Protein AF-A0AAN6S7N8-F1 (afdb_monomer_lite)

Radius of gyration: 35.71 Å; chains: 1; bounding box: 97×75×92 Å

Foldseek 3Di:
DDDDDDDDDDDDDDDDDDDDDDDDDDDDDDDDDDDDDDDDDDDDDDDDDDDDDDDDDDDDDDDDDDDDDDDDDDDDDDDDDDDDDDPPPPPPPPPPPPDDLDPDDPVVLVVVLPPPPDDQLVNLLVQPQSGDFGADPVRFTFHNVLSVCVVVDDPPPDVVVVVVVVVVVVVQVQLLCVLQVHNPPPPDPVLVSLVVLCVVVVHQSLQDGSVSSVVCSVVVDYDDVPNPDDDDDPVVVVVSVVSPVCSSGGDND

Organism: NCBI:txid303347

Secondary structure (DSSP, 8-state):
--------------------------------------------------------------PPP----PPP--------------------TTS--S--TT----HHHHHHHT-TTS-HHHHHHHH-TTSPPPB-TTSPBBPHHHHHHHHH-PPPS-HHHHHHHHHHHHHHHHHHHHHTT-SS--SS-HHHHHHHHHHHHT--GGG--HHHHHHHHHTT----TTTT-S---HHHHHHHHHHHTTGGGBPP-

Structure (mmCIF, N/CA/C/O backbone):
data_AF-A0AAN6S7N8-F1
#
_entry.id   AF-A0AAN6S7N8-F1
#
loop_
_atom_site.group_PDB
_atom_site.id
_atom_site.type_symbol
_atom_site.label_atom_id
_atom_site.label_alt_id
_atom_site.label_comp_id
_atom_site.label_asym_id
_atom_site.label_entity_id
_atom_site.label_seq_id
_atom_site.pdbx_PDB_ins_code
_atom_site.Cartn_x
_atom_site.Cartn_y
_atom_site.Cartn_z
_atom_site.occupancy
_atom_site.B_iso_or_equiv
_atom_site.auth_seq_id
_atom_site.auth_comp_id
_atom_site.auth_asym_id
_atom_site.auth_atom_id
_atom_site.pdbx_PDB_model_num
ATOM 1 N N . MET A 1 1 ? -30.226 -41.213 -29.215 1.00 44.53 1 MET A N 1
ATOM 2 C CA . MET A 1 1 ? -31.230 -41.616 -28.207 1.00 44.53 1 MET A CA 1
ATOM 3 C C . MET A 1 1 ? -30.884 -40.946 -26.878 1.00 44.53 1 MET A C 1
ATOM 5 O O . MET A 1 1 ? -29.897 -41.340 -26.270 1.00 44.53 1 MET A O 1
ATOM 9 N N . PRO A 1 2 ? -31.593 -39.871 -26.489 1.00 51.69 2 PRO A N 1
ATOM 10 C CA . PRO A 1 2 ? -31.281 -39.064 -25.310 1.00 51.69 2 PRO A CA 1
ATOM 11 C C . PRO A 1 2 ? -31.941 -39.635 -24.046 1.00 51.69 2 PRO A C 1
ATOM 13 O O . PRO A 1 2 ? -33.142 -39.894 -24.031 1.00 51.69 2 PRO A O 1
ATOM 16 N N . ALA A 1 3 ? -31.175 -39.792 -22.964 1.00 53.47 3 ALA A N 1
ATOM 17 C CA . ALA A 1 3 ? -31.715 -40.132 -21.649 1.00 53.47 3 ALA A CA 1
ATOM 18 C C . ALA A 1 3 ? -31.965 -38.848 -20.848 1.00 53.47 3 ALA A C 1
ATOM 20 O O . ALA A 1 3 ? -31.080 -38.308 -20.184 1.00 53.47 3 ALA A O 1
ATOM 21 N N . ALA A 1 4 ? -33.199 -38.356 -20.940 1.00 54.56 4 ALA A N 1
ATOM 22 C CA . ALA A 1 4 ? -33.726 -37.273 -20.129 1.00 54.56 4 ALA A CA 1
ATOM 23 C C . ALA A 1 4 ? -33.790 -37.687 -18.649 1.00 54.56 4 ALA A C 1
ATOM 25 O O . ALA A 1 4 ? -34.530 -38.600 -18.281 1.00 54.56 4 ALA A O 1
ATOM 26 N N . ARG A 1 5 ? -33.063 -36.983 -17.777 1.00 61.34 5 ARG A N 1
ATOM 27 C CA . ARG A 1 5 ? -33.282 -37.046 -16.326 1.00 61.34 5 ARG A CA 1
ATOM 28 C C . ARG A 1 5 ? -34.063 -35.816 -15.875 1.00 61.34 5 ARG A C 1
ATOM 30 O O . ARG A 1 5 ? -33.505 -34.757 -15.626 1.00 61.34 5 ARG A O 1
ATOM 37 N N . LYS A 1 6 ? -35.381 -36.007 -15.773 1.00 66.75 6 LYS A N 1
ATOM 38 C CA . LYS A 1 6 ? -36.301 -35.217 -14.943 1.00 66.75 6 LYS A CA 1
ATOM 39 C C . LYS A 1 6 ? -35.942 -35.408 -13.471 1.00 66.75 6 LYS A C 1
ATOM 41 O O . LYS A 1 6 ? -35.813 -36.563 -13.063 1.00 66.75 6 LYS A O 1
ATOM 46 N N . ARG A 1 7 ? -35.897 -34.324 -12.683 1.00 55.88 7 ARG A N 1
ATOM 47 C CA . ARG A 1 7 ? -36.265 -34.269 -11.247 1.00 55.88 7 ARG A CA 1
ATOM 48 C C . ARG A 1 7 ? -36.128 -32.834 -10.690 1.00 55.88 7 ARG A C 1
ATOM 50 O O . ARG A 1 7 ? -35.484 -32.022 -11.341 1.00 55.88 7 ARG A O 1
ATOM 57 N N . PRO A 1 8 ? -36.826 -32.481 -9.596 1.00 61.59 8 PRO A N 1
ATOM 58 C CA . PRO A 1 8 ? -38.142 -31.852 -9.676 1.00 61.59 8 PRO A CA 1
ATOM 59 C C . PRO A 1 8 ? -38.197 -30.450 -9.048 1.00 61.59 8 PRO A C 1
ATOM 61 O O . PRO A 1 8 ? -37.380 -30.082 -8.210 1.00 61.59 8 PRO A O 1
ATOM 64 N N . ALA A 1 9 ? -39.237 -29.711 -9.433 1.00 55.12 9 ALA A N 1
ATOM 65 C CA . ALA A 1 9 ? -39.767 -28.582 -8.683 1.00 55.12 9 ALA A CA 1
ATOM 66 C C . ALA A 1 9 ? -40.412 -29.068 -7.376 1.00 55.12 9 ALA A C 1
ATOM 68 O O . ALA A 1 9 ? -41.171 -30.035 -7.419 1.00 55.12 9 ALA A O 1
ATOM 69 N N . ALA A 1 10 ? -40.133 -28.388 -6.262 1.00 49.78 10 ALA A N 1
ATOM 70 C CA . ALA A 1 10 ? -41.083 -28.073 -5.188 1.00 49.78 10 ALA A CA 1
ATOM 71 C C . ALA A 1 10 ? -40.324 -27.352 -4.051 1.00 49.78 10 ALA A C 1
ATOM 73 O O . ALA A 1 10 ? -39.322 -27.863 -3.570 1.00 49.78 10 ALA A O 1
ATOM 74 N N . VAL A 1 11 ? -40.657 -26.087 -3.775 1.00 50.91 11 VAL A N 1
ATOM 75 C CA . VAL A 1 11 ? -41.495 -25.670 -2.627 1.00 50.91 11 VAL A CA 1
ATOM 76 C C . VAL A 1 11 ? -40.679 -25.646 -1.330 1.00 50.91 11 VAL A C 1
ATOM 78 O O . VAL A 1 11 ? -40.270 -26.685 -0.832 1.00 50.91 11 VAL A O 1
ATOM 81 N N . LEU A 1 12 ? -40.442 -24.453 -0.782 1.00 53.47 12 LEU A N 1
ATOM 82 C CA . LEU A 1 12 ? -41.069 -24.026 0.472 1.00 53.47 12 LEU A CA 1
ATOM 83 C C . LEU A 1 12 ? -40.686 -22.576 0.779 1.00 53.47 12 LEU A C 1
ATOM 85 O O . LEU A 1 12 ? -39.544 -22.234 1.077 1.00 53.47 12 LEU A O 1
ATOM 89 N N . ASP A 1 13 ? -41.720 -21.760 0.663 1.00 54.69 13 ASP A N 1
ATOM 90 C CA . ASP A 1 13 ? -41.914 -20.453 1.259 1.00 54.69 13 ASP A CA 1
ATOM 91 C C . ASP A 1 13 ? -41.727 -20.551 2.786 1.00 54.69 13 ASP A C 1
ATOM 93 O O . ASP A 1 13 ? -42.268 -21.465 3.416 1.00 54.69 13 ASP A O 1
ATOM 97 N N . ALA A 1 14 ? -40.959 -19.642 3.389 1.00 56.66 14 ALA A N 1
ATOM 98 C CA . ALA A 1 14 ? -40.900 -19.504 4.842 1.00 56.66 14 ALA A CA 1
ATOM 99 C C . ALA A 1 14 ? -40.756 -18.020 5.240 1.00 56.66 14 ALA A C 1
ATOM 101 O O . ALA A 1 14 ? -39.865 -17.331 4.735 1.00 56.66 14 ALA A O 1
ATOM 102 N N . PRO A 1 15 ? -41.634 -17.523 6.131 1.00 64.12 15 PRO A N 1
ATOM 103 C CA . PRO A 1 15 ? -41.901 -16.102 6.321 1.00 64.12 15 PRO A CA 1
ATOM 104 C C . PRO A 1 15 ? -40.917 -15.385 7.251 1.00 64.12 15 PRO A C 1
ATOM 106 O O . PRO A 1 15 ? -40.346 -15.949 8.185 1.00 64.12 15 PRO A O 1
ATOM 109 N N . ALA A 1 16 ? -40.811 -14.078 7.017 1.00 54.88 16 ALA A N 1
ATOM 110 C CA . ALA A 1 16 ? -40.112 -13.110 7.847 1.00 54.88 16 ALA A CA 1
ATOM 111 C C . ALA A 1 16 ? -40.640 -13.077 9.298 1.00 54.88 16 ALA A C 1
ATOM 113 O O . ALA A 1 16 ? -41.852 -12.954 9.505 1.00 54.88 16 ALA A O 1
ATOM 114 N N . PRO A 1 17 ? -39.765 -13.067 10.320 1.00 67.94 17 PRO A N 1
ATOM 115 C CA . PRO A 1 17 ? -40.185 -12.730 11.669 1.00 67.94 17 PRO A CA 1
ATOM 116 C C . PRO A 1 17 ? -40.305 -11.209 11.824 1.00 67.94 17 PRO A C 1
ATOM 118 O O . PRO A 1 17 ? -39.327 -10.479 11.983 1.00 67.94 17 PRO A O 1
ATOM 121 N N . ALA A 1 18 ? -41.551 -10.738 11.828 1.00 55.53 18 ALA A N 1
ATOM 122 C CA . ALA A 1 18 ? -41.931 -9.467 12.418 1.00 55.53 18 ALA A CA 1
ATOM 123 C C . ALA A 1 18 ? -41.628 -9.491 13.925 1.00 55.53 18 ALA A C 1
ATOM 125 O O . ALA A 1 18 ? -42.203 -10.289 14.665 1.00 55.53 18 ALA A O 1
ATOM 126 N N . ALA A 1 19 ? -40.766 -8.595 14.411 1.00 51.34 19 ALA A N 1
ATOM 127 C CA . ALA A 1 19 ? -40.606 -8.399 15.846 1.00 51.34 19 ALA A CA 1
ATOM 128 C C . ALA A 1 19 ? -40.298 -6.942 16.220 1.00 51.34 19 ALA A C 1
ATOM 130 O O . ALA A 1 19 ? -39.186 -6.447 16.084 1.00 51.34 19 ALA A O 1
ATOM 131 N N . LYS A 1 20 ? -41.327 -6.339 16.827 1.00 58.53 20 LYS A N 1
ATOM 132 C CA . LYS A 1 20 ? -41.268 -5.402 17.958 1.00 58.53 20 LYS A CA 1
ATOM 133 C C . LYS A 1 20 ? -40.804 -3.973 17.669 1.00 58.53 20 LYS A C 1
ATOM 135 O O . LYS A 1 20 ? -39.720 -3.532 18.031 1.00 58.53 20 LYS A O 1
ATOM 140 N N . ARG A 1 21 ? -41.798 -3.195 17.230 1.00 53.91 21 ARG A N 1
ATOM 141 C CA . ARG A 1 21 ? -42.037 -1.827 17.706 1.00 53.91 21 ARG A CA 1
ATOM 142 C C . ARG A 1 21 ? -41.813 -1.745 19.227 1.00 53.91 21 ARG A C 1
ATOM 144 O O . ARG A 1 21 ? -42.560 -2.355 19.991 1.00 53.91 21 ARG A O 1
ATOM 151 N N . ARG A 1 22 ? -40.825 -0.962 19.662 1.00 53.88 22 ARG A N 1
ATOM 152 C CA . ARG A 1 22 ? -40.759 -0.390 21.014 1.00 53.88 22 ARG A CA 1
ATOM 153 C C . ARG A 1 22 ? -40.921 1.124 20.893 1.00 53.88 22 ARG A C 1
ATOM 155 O O . ARG A 1 22 ? -40.275 1.763 20.072 1.00 53.88 22 ARG A O 1
ATOM 162 N N . ALA A 1 23 ? -41.862 1.635 21.676 1.00 60.19 23 ALA A N 1
ATOM 163 C CA . ALA A 1 23 ? -42.278 3.027 21.773 1.00 60.19 23 ALA A CA 1
ATOM 164 C C . ALA A 1 23 ? -41.157 3.952 22.313 1.00 60.19 23 ALA A C 1
ATOM 166 O O . ALA A 1 23 ? -40.193 3.458 22.905 1.00 60.19 23 ALA A O 1
ATOM 167 N N . PRO A 1 24 ? -41.281 5.284 22.136 1.00 59.56 24 PRO A N 1
ATOM 168 C CA . PRO A 1 24 ? -40.247 6.252 22.488 1.00 59.56 24 PRO A CA 1
ATOM 169 C C . PRO A 1 24 ? -40.226 6.531 23.997 1.00 59.56 24 PRO A C 1
ATOM 171 O O . PRO A 1 24 ? -41.185 7.051 24.563 1.00 59.56 24 PRO A O 1
ATOM 174 N N . GLY A 1 25 ? -39.107 6.210 24.646 1.00 53.50 25 GLY A N 1
ATOM 175 C CA . GLY A 1 25 ? -38.820 6.575 26.032 1.00 53.50 25 GLY A CA 1
ATOM 176 C C . GLY A 1 25 ? -37.803 7.708 26.082 1.00 53.50 25 GLY A C 1
ATOM 177 O O . GLY A 1 25 ? -36.609 7.483 25.915 1.00 53.50 25 GLY A O 1
ATOM 178 N N . ARG A 1 26 ? -38.288 8.927 26.305 1.00 52.81 26 ARG A N 1
ATOM 179 C CA . ARG A 1 26 ? -37.499 10.132 26.572 1.00 52.81 26 ARG A CA 1
ATOM 180 C C . ARG A 1 26 ? -37.217 10.212 28.078 1.00 52.81 26 ARG A C 1
ATOM 182 O O . ARG A 1 26 ? -38.180 10.333 28.832 1.00 52.81 26 ARG A O 1
ATOM 189 N N . PRO A 1 27 ? -35.954 10.241 28.529 1.00 61.66 27 PRO A N 1
ATOM 190 C CA . PRO A 1 27 ? -35.615 10.936 29.761 1.00 61.66 27 PRO A CA 1
ATOM 191 C C . PRO A 1 27 ? -34.935 12.270 29.447 1.00 61.66 27 PRO A C 1
ATOM 193 O O . PRO A 1 27 ? -33.945 12.380 28.729 1.00 61.66 27 PRO A O 1
ATOM 196 N N . ARG A 1 28 ? -35.574 13.297 29.992 1.00 54.97 28 ARG A N 1
ATOM 197 C CA . ARG A 1 28 ? -35.171 14.692 30.104 1.00 54.97 28 ARG A CA 1
ATOM 198 C C . ARG A 1 28 ? -33.913 14.733 30.984 1.00 54.97 28 ARG A C 1
ATOM 200 O O . ARG A 1 28 ? -34.016 14.385 32.152 1.00 54.97 28 ARG A O 1
ATOM 207 N N . ASN A 1 29 ? -32.761 15.120 30.440 1.00 57.62 29 ASN A N 1
ATOM 208 C CA . ASN A 1 29 ? -31.599 15.476 31.255 1.00 57.62 29 ASN A CA 1
ATOM 209 C C . ASN A 1 29 ? -31.378 16.983 31.158 1.00 57.62 29 ASN A C 1
ATOM 211 O O . ASN A 1 29 ? -31.191 17.542 30.078 1.00 57.62 29 ASN A O 1
ATOM 215 N N . GLU A 1 30 ? -31.515 17.612 32.316 1.00 63.47 30 GLU A N 1
ATOM 216 C CA . GLU A 1 30 ? -31.394 19.038 32.576 1.00 63.47 30 GLU A CA 1
ATOM 217 C C . GLU A 1 30 ? -29.938 19.520 32.439 1.00 63.47 30 GLU A C 1
ATOM 219 O O . GLU A 1 30 ? -29.001 18.731 32.597 1.00 63.47 30 GLU A O 1
ATOM 224 N N . PRO A 1 31 ? -29.717 20.816 32.155 1.00 62.53 31 PRO A N 1
ATOM 225 C CA . PRO A 1 31 ? -28.382 21.396 32.103 1.00 62.53 31 PRO A CA 1
ATOM 226 C C . PRO A 1 31 ? -27.784 21.522 33.511 1.00 62.53 31 PRO A C 1
ATOM 228 O O . PRO A 1 31 ? -28.212 22.345 34.318 1.00 62.53 31 PRO A O 1
ATOM 231 N N . VAL A 1 32 ? -26.743 20.738 33.794 1.00 63.91 32 VAL A N 1
ATOM 232 C CA . VAL A 1 32 ? -25.884 20.941 34.967 1.00 63.91 32 VAL A CA 1
ATOM 233 C C . VAL A 1 32 ? -25.027 22.186 34.727 1.00 63.91 32 VAL A C 1
ATOM 235 O O . VAL A 1 32 ? -24.148 22.207 33.867 1.00 63.91 32 VAL A O 1
ATOM 238 N N . ALA A 1 33 ? -25.307 23.242 35.487 1.00 61.47 33 ALA A N 1
ATOM 239 C CA . ALA A 1 33 ? -24.513 24.463 35.526 1.00 61.47 33 ALA A CA 1
ATOM 240 C C . ALA A 1 33 ? -23.088 24.190 36.059 1.00 61.47 33 ALA A C 1
ATOM 242 O O . ALA A 1 33 ? -22.930 23.440 37.027 1.00 61.47 33 ALA A O 1
ATOM 243 N N . PRO A 1 34 ? -22.034 24.822 35.506 1.00 66.12 34 PRO A N 1
ATOM 244 C CA . PRO A 1 34 ? -20.696 24.718 36.071 1.00 66.12 34 PRO A CA 1
ATOM 245 C C . PRO A 1 34 ? -20.583 25.561 37.348 1.00 66.12 34 PRO A C 1
ATOM 247 O O . PRO A 1 34 ? -20.625 26.794 37.326 1.00 66.12 34 PRO A O 1
ATOM 250 N N . ALA A 1 35 ? -20.398 24.876 38.477 1.00 57.00 35 ALA A N 1
ATOM 251 C CA . ALA A 1 35 ? -20.037 25.481 39.748 1.00 57.00 35 ALA A CA 1
ATOM 252 C C . ALA A 1 35 ? -18.681 26.198 39.628 1.00 57.00 35 ALA A C 1
ATOM 254 O O . ALA A 1 35 ? -17.618 25.582 39.535 1.00 57.00 35 ALA A O 1
ATOM 255 N N . ARG A 1 36 ? -18.726 27.530 39.664 1.00 53.78 36 ARG A N 1
ATOM 256 C CA . ARG A 1 36 ? -17.572 28.399 39.894 1.00 53.78 36 ARG A CA 1
ATOM 257 C C . ARG A 1 36 ? -16.990 28.101 41.279 1.00 53.78 36 ARG A C 1
ATOM 259 O O . ARG A 1 36 ? -17.574 28.499 42.283 1.00 53.78 36 ARG A O 1
ATOM 266 N N . LYS A 1 37 ? -15.820 27.465 41.348 1.00 58.91 37 LYS A N 1
ATOM 267 C CA . LYS A 1 37 ? -14.960 27.537 42.538 1.00 58.91 37 LYS A CA 1
ATOM 268 C C . LYS A 1 37 ? -13.901 28.607 42.320 1.00 58.91 37 LYS A C 1
ATOM 270 O O . LYS A 1 37 ? -12.883 28.394 41.673 1.00 58.91 37 LYS A O 1
ATOM 275 N N . ALA A 1 38 ? -14.207 29.780 42.856 1.00 47.81 38 ALA A N 1
ATOM 276 C CA . ALA A 1 38 ? -13.241 30.806 43.185 1.00 47.81 38 ALA A CA 1
ATOM 277 C C . ALA A 1 38 ? -12.498 30.410 44.471 1.00 47.81 38 ALA A C 1
ATOM 279 O O . ALA A 1 38 ? -13.123 29.919 45.409 1.00 47.81 38 ALA A O 1
ATOM 280 N N . GLY A 1 39 ? -11.202 30.717 44.545 1.00 44.38 39 GLY A N 1
ATOM 281 C CA . GLY A 1 39 ? -10.583 31.091 45.819 1.00 44.38 39 GLY A CA 1
ATOM 282 C C . GLY A 1 39 ? -9.250 30.430 46.173 1.00 44.38 39 GLY A C 1
ATOM 283 O O . GLY A 1 39 ? -9.101 29.220 46.082 1.00 44.38 39 GLY A O 1
ATOM 284 N N . ALA A 1 40 ? -8.360 31.287 46.693 1.00 48.41 40 ALA A N 1
ATOM 285 C CA . ALA A 1 40 ? -7.071 31.040 47.355 1.00 48.41 40 ALA A CA 1
ATOM 286 C C . ALA A 1 40 ? -5.913 30.655 46.407 1.00 48.41 40 ALA A C 1
ATOM 288 O O . ALA A 1 40 ? -5.803 29.520 45.977 1.00 48.41 40 ALA A O 1
ATOM 289 N N . ARG A 1 41 ? -5.015 31.549 45.956 1.00 52.41 41 ARG A N 1
ATOM 290 C CA . ARG A 1 41 ? -4.179 32.547 46.668 1.00 52.41 41 ARG A CA 1
ATOM 291 C C . ARG A 1 41 ? -3.481 31.988 47.915 1.00 52.41 41 ARG A C 1
ATOM 293 O O . ARG A 1 41 ? -4.075 31.989 48.985 1.00 52.41 41 ARG A O 1
ATOM 300 N N . LYS A 1 42 ? -2.205 31.617 47.748 1.00 50.41 42 LYS A N 1
ATOM 301 C CA . LYS A 1 42 ? -1.039 31.799 48.649 1.00 50.41 42 LYS A CA 1
ATOM 302 C C . LYS A 1 42 ? 0.203 31.410 47.818 1.00 50.41 42 LYS A C 1
ATOM 304 O O . LYS A 1 42 ? 0.241 30.315 47.284 1.00 50.41 42 LYS A O 1
ATOM 309 N N . ALA A 1 43 ? 1.028 32.348 47.358 1.00 43.97 43 ALA A N 1
ATOM 310 C CA . ALA A 1 43 ? 2.035 33.136 48.076 1.00 43.97 43 ALA A CA 1
ATOM 311 C C . ALA A 1 43 ? 3.381 32.400 48.277 1.00 43.97 43 ALA A C 1
ATOM 313 O O . ALA A 1 43 ? 3.498 31.571 49.164 1.00 43.97 43 ALA A O 1
ATOM 314 N N . VAL A 1 44 ? 4.351 32.828 47.454 1.00 44.59 44 VAL A N 1
ATOM 315 C CA . VAL A 1 44 ? 5.745 33.228 47.763 1.00 44.59 44 VAL A CA 1
ATOM 316 C C . VAL A 1 44 ? 6.765 32.187 48.273 1.00 44.59 44 VAL A C 1
ATOM 318 O O . VAL A 1 44 ? 6.505 31.423 49.190 1.00 44.59 44 VAL A O 1
ATOM 321 N N . ALA A 1 45 ? 7.989 32.373 47.746 1.00 41.75 45 ALA A N 1
ATOM 322 C CA . ALA A 1 45 ? 9.315 31.979 48.258 1.00 41.75 45 ALA A CA 1
ATOM 323 C C . ALA A 1 45 ? 9.832 30.616 47.732 1.00 41.75 45 ALA A C 1
ATOM 325 O O . ALA A 1 45 ? 9.081 29.658 47.658 1.00 41.75 45 ALA A O 1
ATOM 326 N N . THR A 1 46 ? 11.079 30.424 47.289 1.00 46.78 46 THR A N 1
ATOM 327 C CA . THR A 1 46 ? 12.321 31.196 47.441 1.00 46.78 46 THR A CA 1
ATOM 328 C C . THR A 1 46 ? 13.320 30.737 46.368 1.00 46.78 46 THR A C 1
ATOM 330 O O . THR A 1 46 ? 13.247 29.616 45.871 1.00 46.78 46 THR A O 1
ATOM 333 N N . LEU A 1 47 ? 14.276 31.607 46.043 1.00 48.16 47 LEU A N 1
ATOM 334 C CA . LEU A 1 47 ? 15.463 31.348 45.232 1.00 48.16 47 LEU A CA 1
ATOM 335 C C . LEU A 1 47 ? 16.191 30.032 45.574 1.00 48.16 47 LEU A C 1
ATOM 337 O O . LEU A 1 47 ? 16.506 29.781 46.733 1.00 48.16 47 LEU A O 1
ATOM 341 N N . ALA A 1 48 ? 16.675 29.343 44.539 1.00 50.88 48 ALA A N 1
ATOM 342 C CA . ALA A 1 48 ? 17.968 28.665 44.584 1.00 50.88 48 ALA A CA 1
ATOM 343 C C . ALA A 1 48 ? 18.692 28.864 43.245 1.00 50.88 48 ALA A C 1
ATOM 345 O O . ALA A 1 48 ? 18.525 28.120 42.282 1.00 50.88 48 ALA A O 1
ATOM 346 N N . ARG A 1 49 ? 19.508 29.922 43.200 1.00 46.81 49 ARG A N 1
ATOM 347 C CA . ARG A 1 49 ? 20.610 30.065 42.249 1.00 46.81 49 ARG A CA 1
ATOM 348 C C . ARG A 1 49 ? 21.579 28.904 42.487 1.00 46.81 49 ARG A C 1
ATOM 350 O O . ARG A 1 49 ? 22.135 28.810 43.577 1.00 46.81 49 ARG A O 1
ATOM 357 N N . LYS A 1 50 ? 21.841 28.075 41.475 1.00 53.06 50 LYS A N 1
ATOM 358 C CA . LYS A 1 50 ? 23.070 27.276 41.430 1.00 53.06 50 LYS A CA 1
ATOM 359 C C . LYS A 1 50 ? 23.885 27.724 40.231 1.00 53.06 50 LYS A C 1
ATOM 361 O O . LYS A 1 50 ? 23.475 27.602 39.083 1.00 53.06 50 LYS A O 1
ATOM 366 N N . ALA A 1 51 ? 24.988 28.367 40.572 1.00 47.75 51 ALA A N 1
ATOM 367 C CA . ALA A 1 51 ? 25.946 28.960 39.675 1.00 47.75 51 ALA A CA 1
ATOM 368 C C . ALA A 1 51 ? 26.933 27.894 39.162 1.00 47.75 51 ALA A C 1
ATOM 370 O O . ALA A 1 51 ? 27.226 26.934 39.869 1.00 47.75 51 ALA A O 1
ATOM 371 N N . VAL A 1 52 ? 27.477 28.171 37.972 1.00 48.50 52 VAL A N 1
ATOM 372 C CA . VAL A 1 52 ? 28.842 27.847 37.518 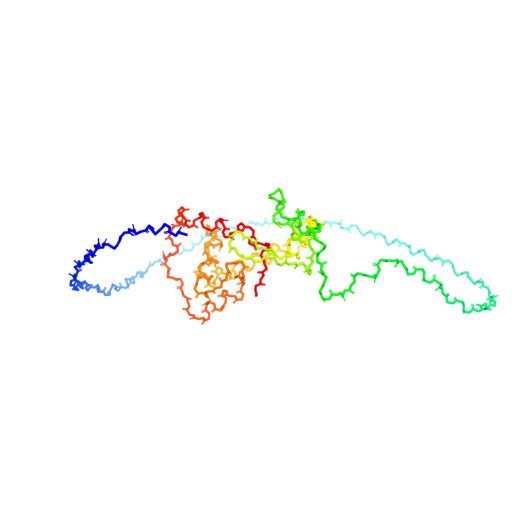1.00 48.50 52 VAL A CA 1
ATOM 373 C C . VAL A 1 52 ? 29.180 26.373 37.260 1.00 48.50 52 VAL A C 1
ATOM 375 O O . VAL A 1 52 ? 29.483 25.613 38.172 1.00 48.50 52 VAL A O 1
ATOM 378 N N . ALA A 1 53 ? 29.277 26.044 35.966 1.00 44.25 53 ALA A N 1
ATOM 379 C CA . ALA A 1 53 ? 30.398 25.288 35.396 1.00 44.25 53 ALA A CA 1
ATOM 380 C C . ALA A 1 53 ? 30.457 25.475 33.860 1.00 44.25 53 ALA A C 1
ATOM 382 O O . ALA A 1 53 ? 29.931 24.677 33.093 1.00 44.25 53 ALA A O 1
ATOM 383 N N . THR A 1 54 ? 31.103 26.548 33.402 1.00 50.50 54 THR A N 1
ATOM 384 C CA . THR A 1 54 ? 31.941 26.522 32.182 1.00 50.50 54 THR A CA 1
ATOM 385 C C . THR A 1 54 ? 33.337 26.087 32.627 1.00 50.50 54 THR A C 1
ATOM 387 O O . THR A 1 54 ? 33.789 26.604 33.652 1.00 50.50 54 THR A O 1
ATOM 390 N N . PRO A 1 55 ? 34.007 25.131 31.955 1.00 52.91 55 PRO A N 1
ATOM 391 C CA . PRO A 1 55 ? 34.701 25.372 30.675 1.00 52.91 55 PRO A CA 1
ATOM 392 C C . PRO A 1 55 ? 34.531 24.165 29.704 1.00 52.91 55 PRO A C 1
ATOM 394 O O . PRO A 1 55 ? 34.003 23.132 30.088 1.00 52.91 55 PRO A O 1
ATOM 397 N N . THR A 1 56 ? 34.819 24.182 28.399 1.00 49.75 56 THR A N 1
ATOM 398 C CA . THR A 1 56 ? 36.076 24.515 27.710 1.00 49.75 56 THR A CA 1
ATOM 399 C C . THR A 1 56 ? 35.800 24.481 26.191 1.00 49.75 56 THR A C 1
ATOM 401 O O . THR A 1 56 ? 35.131 23.551 25.731 1.00 49.75 56 THR A O 1
ATOM 404 N N . PRO A 1 57 ? 36.319 25.411 25.369 1.00 55.97 57 PRO A N 1
ATOM 405 C CA . PRO A 1 57 ? 36.276 25.274 23.915 1.00 55.97 57 PRO A CA 1
ATOM 406 C C . PRO A 1 57 ? 37.263 24.192 23.454 1.00 55.97 57 PRO A C 1
ATOM 408 O O . PRO A 1 57 ? 38.473 24.287 23.663 1.00 55.97 57 PRO A O 1
ATOM 411 N N . ARG A 1 58 ? 36.743 23.142 22.812 1.00 53.12 58 ARG A N 1
ATOM 412 C CA . ARG A 1 58 ? 37.550 22.102 22.170 1.00 53.12 58 ARG A CA 1
ATOM 413 C C . ARG A 1 58 ? 38.246 22.705 20.951 1.00 53.12 58 ARG A C 1
ATOM 415 O O . ARG A 1 58 ? 37.598 23.041 19.965 1.00 53.12 58 ARG A O 1
ATOM 422 N N . ALA A 1 59 ? 39.567 22.822 21.033 1.00 50.22 59 ALA A N 1
ATOM 423 C CA . ALA A 1 59 ? 40.435 23.195 19.929 1.00 50.22 59 ALA A CA 1
ATOM 424 C C . ALA A 1 59 ? 40.233 22.238 18.739 1.00 50.22 59 ALA A C 1
ATOM 426 O O . ALA A 1 59 ? 40.689 21.095 18.757 1.00 50.22 59 ALA A O 1
ATOM 427 N N . THR A 1 60 ? 39.552 22.698 17.691 1.00 51.88 60 THR A N 1
ATOM 428 C CA . THR A 1 60 ? 39.643 22.084 16.365 1.00 51.88 60 THR A CA 1
ATOM 429 C C . THR A 1 60 ? 40.903 22.611 15.704 1.00 51.88 60 THR A C 1
ATOM 431 O O . THR A 1 60 ? 40.967 23.750 15.239 1.00 51.88 60 THR A O 1
ATOM 434 N N . THR A 1 61 ? 41.930 21.774 15.701 1.00 53.75 61 THR A N 1
ATOM 435 C CA . THR A 1 61 ? 43.153 21.965 14.939 1.00 53.75 61 THR A CA 1
ATOM 436 C C . THR A 1 61 ? 42.820 22.137 13.456 1.00 53.75 61 THR A C 1
ATOM 438 O O . THR A 1 61 ? 42.238 21.267 12.807 1.00 53.75 61 THR A O 1
ATOM 441 N N . LYS A 1 62 ? 43.204 23.304 12.926 1.00 51.19 62 LYS A N 1
ATOM 442 C CA . LYS A 1 62 ? 43.342 23.586 11.496 1.00 51.19 62 LYS A CA 1
ATOM 443 C C . LYS A 1 62 ? 44.146 22.461 10.846 1.00 51.19 62 LYS A C 1
ATOM 445 O O . LYS A 1 62 ? 45.334 22.304 11.116 1.00 51.19 62 LYS A O 1
ATOM 450 N N . LYS A 1 63 ? 43.502 21.706 9.961 1.00 56.97 63 LYS A N 1
ATOM 451 C CA . LYS A 1 63 ? 44.178 20.825 9.011 1.00 56.97 63 LYS A CA 1
ATOM 452 C C . LYS A 1 63 ? 44.816 21.718 7.934 1.00 56.97 63 LYS A C 1
ATOM 454 O O . LYS A 1 63 ? 44.081 22.487 7.312 1.00 56.97 63 LYS A O 1
ATOM 459 N N . PRO A 1 64 ? 46.143 21.685 7.729 1.00 61.81 64 PRO A N 1
ATOM 460 C CA . PRO A 1 64 ? 46.779 22.498 6.704 1.00 61.81 64 PRO A CA 1
ATOM 461 C C . PRO A 1 64 ? 46.359 22.035 5.308 1.00 61.81 64 PRO A C 1
ATOM 463 O O . PRO A 1 64 ? 46.222 20.839 5.032 1.00 61.81 64 PRO A O 1
ATOM 466 N N . ALA A 1 65 ? 46.146 23.028 4.447 1.00 48.72 65 ALA A N 1
ATOM 467 C CA . ALA A 1 65 ? 45.895 22.888 3.028 1.00 48.72 65 ALA A CA 1
ATOM 468 C C . ALA A 1 65 ? 46.957 21.986 2.387 1.00 48.72 65 ALA A C 1
ATOM 470 O O . ALA A 1 65 ? 48.157 22.253 2.462 1.00 48.72 65 ALA A O 1
ATOM 471 N N . ARG A 1 66 ? 46.507 20.900 1.752 1.00 50.84 66 ARG A N 1
ATOM 472 C CA . ARG A 1 66 ? 47.366 20.082 0.902 1.00 50.84 66 ARG A CA 1
ATOM 473 C C . ARG A 1 66 ? 47.562 20.841 -0.402 1.00 50.84 66 ARG A C 1
ATOM 475 O O . ARG A 1 66 ? 46.613 21.049 -1.151 1.00 50.84 66 ARG A O 1
ATOM 482 N N . ALA A 1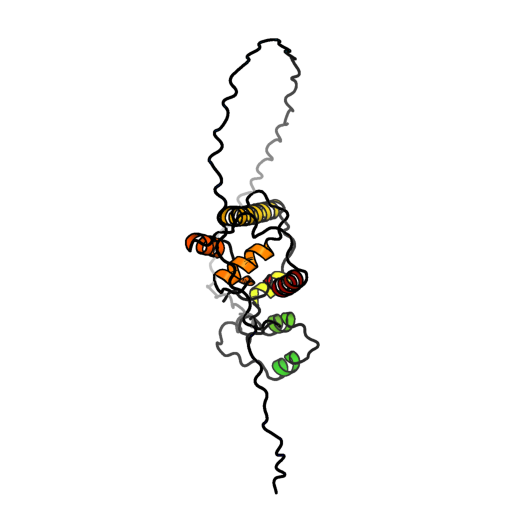 67 ? 48.805 21.258 -0.595 1.00 50.44 67 ALA A N 1
ATOM 483 C CA . ALA A 1 67 ? 49.310 21.967 -1.749 1.00 50.44 67 ALA A CA 1
ATOM 484 C C . ALA A 1 67 ? 48.857 21.343 -3.077 1.00 50.44 67 ALA A C 1
ATOM 486 O O . ALA A 1 67 ? 48.938 20.131 -3.299 1.00 50.44 67 ALA A O 1
ATOM 487 N N . SER A 1 68 ? 48.421 22.244 -3.947 1.00 52.41 68 SER A N 1
ATOM 488 C CA . SER A 1 68 ? 48.418 22.155 -5.397 1.00 52.41 68 SER A CA 1
ATOM 489 C C . SER A 1 68 ? 49.685 21.477 -5.926 1.00 52.41 68 SER A C 1
ATOM 491 O O . SER A 1 68 ? 50.786 22.008 -5.786 1.00 52.41 68 SER A O 1
ATOM 493 N N . LYS A 1 69 ? 49.518 20.327 -6.583 1.00 49.88 69 LYS A N 1
ATOM 494 C CA . LYS A 1 69 ? 50.453 19.869 -7.611 1.00 49.88 69 LYS A CA 1
ATOM 495 C C . LYS A 1 69 ? 49.893 20.303 -8.957 1.00 49.88 69 LYS A C 1
ATOM 497 O O . LYS A 1 69 ? 49.035 19.636 -9.527 1.00 49.88 69 LYS A O 1
ATOM 502 N N . SER A 1 70 ? 50.366 21.457 -9.404 1.00 47.28 70 SER A N 1
ATOM 503 C CA . SER A 1 70 ? 50.444 21.831 -10.808 1.00 47.28 70 SER A CA 1
ATOM 504 C C . SER A 1 70 ? 51.237 20.751 -11.547 1.00 47.28 70 SER A C 1
ATOM 506 O O . SER A 1 70 ? 52.370 20.436 -11.183 1.00 47.28 70 SER A O 1
ATOM 508 N N . ALA A 1 71 ? 50.598 20.143 -12.542 1.00 47.69 71 ALA A N 1
ATOM 509 C CA . ALA A 1 71 ? 51.254 19.302 -13.529 1.00 47.69 71 ALA A CA 1
ATOM 510 C C . ALA A 1 71 ? 51.679 20.179 -14.724 1.00 47.69 71 ALA A C 1
ATOM 512 O O . ALA A 1 71 ? 51.004 21.172 -15.009 1.00 47.69 71 ALA A O 1
ATOM 513 N N . PRO A 1 72 ? 52.805 19.845 -15.373 1.00 58.03 72 PRO A N 1
ATOM 514 C CA . PRO A 1 72 ? 53.486 20.704 -16.331 1.00 58.03 72 PRO A CA 1
ATOM 515 C C . PRO A 1 72 ? 52.776 20.770 -17.685 1.00 58.03 72 PRO A C 1
ATOM 517 O O . PRO A 1 72 ? 52.309 19.766 -18.220 1.00 58.03 72 PRO A O 1
ATOM 520 N N . SER A 1 73 ? 52.770 21.980 -18.237 1.00 46.72 73 SER A N 1
ATOM 521 C CA . SER A 1 73 ? 52.586 22.286 -19.649 1.00 46.72 73 SER A CA 1
ATOM 522 C C . SER A 1 73 ? 53.667 21.585 -20.474 1.00 46.72 73 SER A C 1
ATOM 524 O O . SER A 1 73 ? 54.838 21.958 -20.411 1.00 46.72 73 SER A O 1
ATOM 526 N N . GLY A 1 74 ? 53.264 20.558 -21.217 1.00 45.31 74 GLY A N 1
ATOM 527 C CA . GLY A 1 74 ? 54.030 20.003 -22.325 1.00 45.31 74 GLY A CA 1
ATOM 528 C C . GLY A 1 74 ? 53.369 20.423 -23.628 1.00 45.31 74 GLY A C 1
ATOM 529 O O . GLY A 1 74 ? 52.389 19.810 -24.043 1.00 45.31 74 GLY A O 1
ATOM 530 N N . GLU A 1 75 ? 53.889 21.492 -24.226 1.00 49.12 75 GLU A N 1
ATOM 531 C CA . GLU A 1 75 ? 53.761 21.754 -25.655 1.00 49.12 75 GLU A CA 1
ATOM 532 C C . GLU A 1 75 ? 54.475 20.630 -26.409 1.00 49.12 75 GLU A C 1
ATOM 534 O O . GLU A 1 75 ? 55.658 20.372 -26.190 1.00 49.12 75 GLU A O 1
ATOM 539 N N . THR A 1 76 ? 53.752 19.974 -27.307 1.00 45.69 76 THR A N 1
ATOM 540 C CA . THR A 1 76 ? 54.346 19.248 -28.426 1.00 45.69 76 THR A CA 1
ATOM 541 C C . THR A 1 76 ? 53.534 19.572 -29.660 1.00 45.69 76 THR A C 1
ATOM 543 O O . THR A 1 76 ? 52.303 19.594 -29.627 1.00 45.69 76 THR A O 1
ATOM 546 N N . SER A 1 77 ? 54.301 19.893 -30.684 1.00 46.91 77 SER A N 1
ATOM 547 C CA . SER A 1 77 ? 53.971 20.556 -31.924 1.00 46.91 77 SER A CA 1
ATOM 548 C C . SER A 1 77 ? 53.006 19.795 -32.827 1.00 46.91 77 SER A C 1
ATOM 550 O O . SER A 1 77 ? 52.811 18.589 -32.695 1.00 46.91 77 SER A O 1
ATOM 552 N N . ASP A 1 78 ? 52.459 20.568 -33.764 1.00 48.47 78 ASP A N 1
ATOM 553 C CA . ASP A 1 78 ? 51.913 20.185 -35.062 1.00 48.47 78 ASP A CA 1
ATOM 554 C C . ASP A 1 78 ? 52.270 18.777 -35.550 1.00 48.47 78 ASP A C 1
ATOM 556 O O . ASP A 1 78 ? 53.426 18.493 -35.862 1.00 48.47 78 ASP A O 1
ATOM 560 N N . GLU A 1 79 ? 51.247 17.948 -35.777 1.00 49.69 79 GLU A N 1
ATOM 561 C CA . GLU A 1 79 ? 51.335 16.930 -36.817 1.00 49.69 79 GLU A CA 1
ATOM 562 C C . GLU A 1 79 ? 49.990 16.746 -37.530 1.00 49.69 79 GLU A C 1
ATOM 564 O O . GLU A 1 79 ? 48.930 16.555 -36.932 1.00 49.69 79 GLU A O 1
ATOM 569 N N . ALA A 1 80 ? 50.089 16.901 -38.847 1.00 47.72 80 ALA A N 1
ATOM 570 C CA . ALA A 1 80 ? 49.090 16.835 -39.895 1.00 47.72 80 ALA A CA 1
ATOM 571 C C . ALA A 1 80 ? 47.863 15.946 -39.634 1.00 47.72 80 ALA A C 1
ATOM 573 O O . ALA A 1 80 ? 47.959 14.774 -39.278 1.00 47.72 80 ALA A O 1
ATOM 574 N N . ALA A 1 81 ? 46.698 16.499 -39.972 1.00 52.69 81 ALA A N 1
ATOM 575 C CA . ALA A 1 81 ? 45.444 15.780 -40.118 1.00 52.69 81 ALA A CA 1
ATOM 576 C C . ALA A 1 81 ? 45.550 14.613 -41.121 1.00 52.69 81 ALA A C 1
ATOM 578 O O . ALA A 1 81 ? 45.859 14.843 -42.294 1.00 52.69 81 ALA A O 1
ATOM 579 N N . PRO A 1 82 ? 45.142 13.391 -40.735 1.00 51.22 82 PRO A N 1
ATOM 580 C CA . PRO A 1 82 ? 44.642 12.407 -41.670 1.00 51.22 82 PRO A CA 1
ATOM 581 C C . PRO A 1 82 ? 43.113 12.322 -41.578 1.00 51.22 82 PRO A C 1
ATOM 583 O O . PRO A 1 82 ? 42.523 12.238 -40.504 1.00 51.22 82 PRO A O 1
ATOM 586 N N . ALA A 1 83 ? 42.504 12.368 -42.761 1.00 52.84 83 ALA A N 1
ATOM 587 C CA . ALA A 1 83 ? 41.147 11.984 -43.129 1.00 52.84 83 ALA A CA 1
ATOM 588 C C . ALA A 1 83 ? 40.225 11.472 -42.003 1.00 52.84 83 ALA A C 1
ATOM 590 O O . ALA A 1 83 ? 40.449 10.430 -41.388 1.00 52.84 83 ALA A O 1
ATOM 591 N N . TRP A 1 84 ? 39.094 12.161 -41.849 1.00 45.03 84 TRP A N 1
ATOM 592 C CA . TRP A 1 84 ? 37.912 11.706 -41.127 1.00 45.03 84 TRP A CA 1
ATOM 593 C C . TRP A 1 84 ? 37.437 10.349 -41.673 1.00 45.03 84 TRP A C 1
ATOM 595 O O . TRP A 1 84 ? 36.665 10.265 -42.625 1.00 45.03 84 TRP A O 1
ATOM 605 N N . ILE A 1 85 ? 37.918 9.263 -41.070 1.00 58.03 85 ILE A N 1
ATOM 606 C CA . ILE A 1 85 ? 37.338 7.932 -41.213 1.00 58.03 85 ILE A CA 1
ATOM 607 C C . ILE A 1 85 ? 36.310 7.813 -40.085 1.00 58.03 85 ILE A C 1
ATOM 609 O O . ILE A 1 85 ? 36.701 7.815 -38.913 1.00 58.03 85 ILE A O 1
ATOM 613 N N . PRO A 1 86 ? 35.000 7.725 -40.377 1.00 57.34 86 PRO A N 1
ATOM 614 C CA . PRO A 1 86 ? 34.014 7.542 -39.327 1.00 57.34 86 PRO A CA 1
ATOM 615 C C . PRO A 1 86 ? 34.310 6.229 -38.585 1.00 57.34 86 PRO A C 1
ATOM 617 O O . PRO A 1 86 ? 34.560 5.201 -39.230 1.00 57.34 86 PRO A O 1
ATOM 620 N N . PRO A 1 87 ? 34.281 6.216 -37.239 1.00 52.84 87 PRO A N 1
ATOM 621 C CA . PRO A 1 87 ? 34.460 4.985 -36.491 1.00 52.84 87 PRO A CA 1
ATOM 622 C C . PRO A 1 87 ? 33.374 4.000 -36.921 1.00 52.84 87 PRO A C 1
ATOM 624 O O . PRO A 1 87 ? 32.179 4.290 -36.835 1.00 52.84 87 PRO A O 1
ATOM 627 N N . LYS A 1 88 ? 33.783 2.814 -37.386 1.00 47.03 88 LYS A N 1
ATOM 628 C CA . LYS A 1 88 ? 32.883 1.671 -37.562 1.00 47.03 88 LYS A CA 1
ATOM 629 C C . LYS A 1 88 ? 32.355 1.292 -36.183 1.00 47.03 88 LYS A C 1
ATOM 631 O O . LYS A 1 88 ? 32.932 0.457 -35.488 1.00 47.03 88 LYS A O 1
ATOM 636 N N . VAL A 1 89 ? 31.251 1.919 -35.784 1.00 44.41 89 VAL A N 1
ATOM 637 C CA . VAL A 1 89 ? 30.453 1.498 -34.642 1.00 44.41 89 VAL A CA 1
ATOM 638 C C . VAL A 1 89 ? 29.983 0.089 -34.976 1.00 44.41 89 VAL A C 1
ATOM 640 O O . VAL A 1 89 ? 29.054 -0.105 -35.760 1.00 44.41 89 VAL A O 1
ATOM 643 N N . LYS A 1 90 ? 30.649 -0.919 -34.405 1.00 46.53 90 LYS A N 1
ATOM 644 C CA . LYS A 1 90 ? 30.081 -2.258 -34.277 1.00 46.53 90 LYS A CA 1
ATOM 645 C C . LYS A 1 90 ? 28.854 -2.091 -33.390 1.00 46.53 90 LYS A C 1
ATOM 647 O O . LYS A 1 90 ? 28.946 -2.188 -32.169 1.00 46.53 90 LYS A O 1
ATOM 652 N N . ARG A 1 91 ? 27.716 -1.760 -34.007 1.00 43.72 91 ARG A N 1
ATOM 653 C CA . ARG A 1 91 ? 26.403 -1.818 -33.374 1.00 43.72 91 ARG A CA 1
ATOM 654 C C . ARG A 1 91 ? 26.250 -3.249 -32.893 1.00 43.72 91 ARG A C 1
ATOM 656 O O . ARG A 1 91 ? 26.053 -4.166 -33.686 1.00 43.72 91 ARG A O 1
ATOM 663 N N . SER A 1 92 ? 26.460 -3.439 -31.593 1.00 47.38 92 SER A N 1
ATOM 664 C CA . SER A 1 92 ? 26.194 -4.706 -30.937 1.00 47.38 92 SER A CA 1
ATOM 665 C C . SER A 1 92 ? 24.765 -5.111 -31.289 1.00 47.38 92 SER A C 1
ATOM 667 O O . SER A 1 92 ? 23.864 -4.270 -31.306 1.00 47.38 92 SER A O 1
ATOM 669 N N . ALA A 1 93 ? 24.545 -6.389 -31.575 1.00 52.12 93 ALA A N 1
ATOM 670 C CA . ALA A 1 93 ? 23.244 -6.957 -31.922 1.00 52.12 93 ALA A CA 1
ATOM 671 C C . ALA A 1 93 ? 22.208 -6.897 -30.770 1.00 52.12 93 ALA A C 1
ATOM 673 O O . ALA A 1 93 ? 21.262 -7.677 -30.736 1.00 52.12 93 ALA A O 1
ATOM 674 N N . LYS A 1 94 ? 22.381 -5.988 -29.804 1.00 50.47 94 LYS A N 1
ATOM 675 C CA . LYS A 1 94 ? 21.628 -5.901 -28.553 1.00 50.47 94 LYS A CA 1
ATOM 676 C C . LYS A 1 94 ? 20.599 -4.763 -28.516 1.00 50.47 94 LYS A C 1
ATOM 678 O O . LYS A 1 94 ? 19.939 -4.588 -27.501 1.00 50.47 94 LYS A O 1
ATOM 683 N N . GLU A 1 95 ? 20.401 -4.051 -29.626 1.00 44.97 95 GLU A N 1
ATOM 684 C CA . GLU A 1 95 ? 19.423 -2.951 -29.757 1.00 44.97 95 GLU A CA 1
ATOM 685 C C . GLU A 1 95 ? 18.255 -3.250 -30.721 1.00 44.97 95 GLU A C 1
ATOM 687 O O . GLU A 1 95 ? 17.583 -2.343 -31.199 1.00 44.97 95 GLU A O 1
ATOM 692 N N . LYS A 1 96 ? 17.952 -4.528 -30.993 1.00 48.59 96 LYS A N 1
ATOM 693 C CA . LYS A 1 96 ? 16.743 -4.948 -31.742 1.00 48.59 96 LYS A CA 1
ATOM 694 C C . LYS A 1 96 ? 15.631 -5.519 -30.850 1.00 48.59 96 LYS A C 1
ATOM 696 O O . LYS A 1 96 ? 14.907 -6.421 -31.254 1.00 48.59 96 LYS A O 1
ATOM 701 N N . ALA A 1 97 ? 15.481 -5.007 -29.632 1.00 45.97 97 ALA A N 1
ATOM 702 C CA . ALA A 1 97 ? 14.407 -5.430 -28.732 1.00 45.97 97 ALA A CA 1
ATOM 703 C C . ALA A 1 97 ? 13.742 -4.239 -28.033 1.00 45.97 97 ALA A C 1
ATOM 705 O O . ALA A 1 97 ? 13.602 -4.224 -26.814 1.00 45.97 97 ALA A O 1
ATOM 706 N N . ILE A 1 98 ? 13.343 -3.221 -28.796 1.00 46.53 98 ILE A N 1
ATOM 707 C CA . ILE A 1 98 ? 12.433 -2.183 -28.305 1.00 46.53 98 ILE A CA 1
ATOM 708 C C . ILE A 1 98 ? 11.368 -1.955 -29.379 1.00 46.53 98 ILE A C 1
ATOM 710 O O . ILE A 1 98 ? 11.679 -1.501 -30.474 1.00 46.53 98 ILE A O 1
ATOM 714 N N . GLY A 1 99 ? 10.119 -2.288 -29.043 1.00 39.34 99 GLY A N 1
ATOM 715 C CA . GLY A 1 99 ? 8.938 -1.736 -29.710 1.00 39.34 99 GLY A CA 1
ATOM 716 C C . GLY A 1 99 ? 8.304 -2.569 -30.825 1.00 39.34 99 GLY A C 1
ATOM 717 O O . GLY A 1 99 ? 8.135 -2.060 -31.923 1.00 39.34 99 GLY A O 1
ATOM 718 N N . PHE A 1 100 ? 7.867 -3.801 -30.545 1.00 34.84 100 PHE A N 1
ATOM 719 C CA . PHE A 1 100 ? 6.752 -4.386 -31.303 1.00 34.84 100 PHE A CA 1
ATOM 720 C C . PHE A 1 100 ? 5.522 -4.480 -30.389 1.00 34.84 100 PHE A C 1
ATOM 722 O O . PHE A 1 100 ? 5.494 -5.341 -29.502 1.00 34.84 100 PHE A O 1
ATOM 729 N N . PRO A 1 101 ? 4.515 -3.600 -30.543 1.00 41.91 101 PRO A N 1
ATOM 730 C CA . PRO A 1 101 ? 3.209 -3.824 -29.940 1.00 41.91 101 PRO A CA 1
ATOM 731 C C . PRO A 1 101 ? 2.588 -5.043 -30.636 1.00 41.91 101 PRO A C 1
ATOM 733 O O . PRO A 1 101 ? 2.234 -4.983 -31.808 1.00 41.91 101 PRO A O 1
ATOM 736 N N . GLY A 1 102 ? 2.543 -6.174 -29.928 1.00 47.91 102 GLY A N 1
ATOM 737 C CA . GLY A 1 102 ? 2.042 -7.448 -30.460 1.00 47.91 102 GLY A CA 1
ATOM 738 C C . GLY A 1 102 ? 3.035 -8.610 -30.427 1.00 47.91 102 GLY A C 1
ATOM 739 O O . GLY A 1 102 ? 2.893 -9.535 -31.221 1.00 47.91 102 GLY A O 1
ATOM 740 N N . ALA A 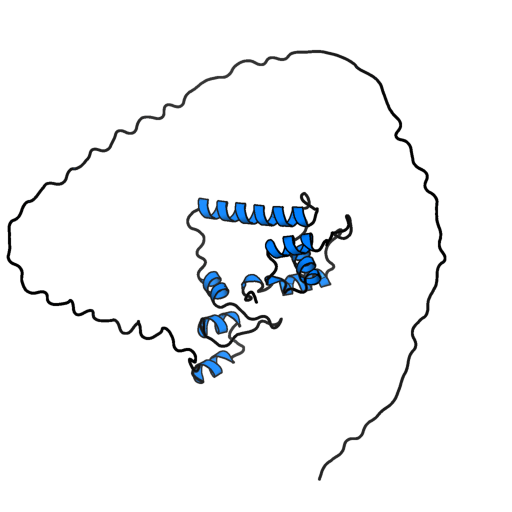1 103 ? 4.040 -8.590 -29.542 1.00 51.88 103 ALA A N 1
ATOM 741 C CA . ALA A 1 103 ? 4.929 -9.734 -29.340 1.00 51.88 103 ALA A CA 1
ATOM 742 C C . ALA A 1 103 ? 4.115 -10.994 -28.984 1.00 51.88 103 ALA A C 1
ATOM 744 O O . ALA A 1 103 ? 3.666 -11.175 -27.851 1.00 51.88 103 ALA A O 1
ATOM 745 N N . VAL A 1 104 ? 3.909 -11.857 -29.982 1.00 59.41 104 VAL A N 1
ATOM 746 C CA . VAL A 1 104 ? 3.278 -13.164 -29.823 1.00 59.41 104 VAL A CA 1
ATOM 747 C C . VAL A 1 104 ? 4.173 -13.973 -28.898 1.00 59.41 104 VAL A C 1
ATOM 749 O O . VAL A 1 104 ? 5.288 -14.349 -29.257 1.00 59.41 104 VAL A O 1
ATOM 752 N N . VAL A 1 105 ? 3.703 -14.192 -27.672 1.00 62.12 105 VAL A N 1
ATOM 753 C CA . VAL A 1 105 ? 4.408 -15.019 -26.695 1.00 62.12 105 VAL A CA 1
ATOM 754 C C . VAL A 1 105 ? 4.606 -16.408 -27.317 1.00 62.12 105 VAL A C 1
ATOM 756 O O . VAL A 1 105 ? 3.599 -17.020 -27.688 1.00 62.12 105 VAL A O 1
ATOM 759 N N . PRO A 1 106 ? 5.850 -16.916 -27.448 1.00 73.25 106 PRO A N 1
ATOM 760 C CA . PRO A 1 106 ? 6.099 -18.229 -28.035 1.00 73.25 106 PRO A CA 1
ATOM 761 C C . PRO A 1 106 ? 5.280 -19.297 -27.308 1.00 73.25 106 PRO A C 1
ATOM 763 O O . PRO A 1 106 ? 5.256 -19.319 -26.077 1.00 73.25 106 PRO A O 1
ATOM 766 N N . ASP A 1 107 ? 4.628 -20.203 -28.037 1.00 70.94 107 ASP A N 1
ATOM 767 C CA . ASP A 1 107 ? 3.742 -21.209 -27.428 1.00 70.94 107 ASP A CA 1
ATOM 768 C C . ASP A 1 107 ? 4.470 -22.135 -26.440 1.00 70.94 107 ASP A C 1
ATOM 770 O O . ASP A 1 107 ? 3.879 -22.601 -25.465 1.00 70.94 107 ASP A O 1
ATOM 774 N N . ALA A 1 108 ? 5.780 -22.330 -26.616 1.00 65.94 108 ALA A N 1
ATOM 775 C CA . ALA A 1 108 ? 6.627 -23.015 -25.640 1.00 65.94 108 ALA A CA 1
ATOM 776 C C . ALA A 1 108 ? 6.686 -22.280 -24.286 1.00 65.94 108 ALA A C 1
ATOM 778 O O . ALA A 1 108 ? 6.669 -22.919 -23.235 1.00 65.94 108 ALA A O 1
ATOM 779 N N . LEU A 1 109 ? 6.706 -20.941 -24.297 1.00 65.94 109 LEU A N 1
ATOM 780 C CA . LEU A 1 109 ? 6.694 -20.135 -23.077 1.00 65.94 109 LEU A CA 1
ATOM 781 C C . LEU A 1 109 ? 5.321 -20.188 -22.402 1.00 65.94 109 LEU A C 1
ATOM 783 O O . LEU A 1 109 ? 5.266 -20.311 -21.183 1.00 65.94 109 LEU A O 1
ATOM 787 N N . LYS A 1 110 ? 4.223 -20.167 -23.173 1.00 68.94 110 LYS A N 1
ATOM 788 C CA . LYS A 1 110 ? 2.866 -20.333 -22.621 1.00 68.94 110 LYS A CA 1
ATOM 789 C C . LYS A 1 110 ? 2.732 -21.665 -21.874 1.00 68.94 110 LYS A C 1
ATOM 791 O O . LYS A 1 110 ? 2.402 -21.664 -20.695 1.00 68.94 110 LYS A O 1
ATOM 796 N N . ARG A 1 111 ? 3.136 -22.778 -22.503 1.00 67.56 111 ARG A N 1
ATOM 797 C CA . ARG A 1 111 ? 3.108 -24.116 -21.877 1.00 67.56 111 ARG A CA 1
ATOM 798 C C . ARG A 1 111 ? 3.982 -24.215 -20.623 1.00 67.56 111 ARG A C 1
ATOM 800 O O . ARG A 1 111 ? 3.598 -24.872 -19.662 1.00 67.56 111 ARG A O 1
ATOM 807 N N . ALA A 1 112 ? 5.144 -23.559 -20.604 1.00 61.03 112 ALA A N 1
ATOM 808 C CA . ALA A 1 112 ? 6.004 -23.526 -19.420 1.00 61.03 112 ALA A CA 1
ATOM 809 C C . ALA A 1 112 ? 5.409 -22.679 -18.279 1.00 61.03 112 ALA A C 1
ATOM 811 O O . ALA A 1 112 ? 5.611 -22.995 -17.106 1.00 61.03 112 ALA A O 1
ATOM 812 N N . LEU A 1 113 ? 4.676 -21.614 -18.611 1.00 59.78 113 LEU A N 1
ATOM 813 C CA . LEU A 1 113 ? 4.011 -20.737 -17.649 1.00 59.78 113 LEU A CA 1
ATOM 814 C C . LEU A 1 113 ? 2.739 -21.349 -17.063 1.00 59.78 113 LEU A C 1
ATOM 816 O O . LEU A 1 113 ? 2.360 -20.956 -15.965 1.00 59.78 113 LEU A O 1
ATOM 820 N N . ASP A 1 114 ? 2.112 -22.325 -17.713 1.00 66.94 114 ASP A N 1
ATOM 821 C CA . ASP A 1 114 ? 0.950 -23.039 -17.162 1.00 66.94 114 ASP A CA 1
ATOM 822 C C . ASP A 1 114 ? 1.326 -24.063 -16.081 1.00 66.94 114 ASP A C 1
ATOM 824 O O . ASP A 1 114 ? 0.458 -24.633 -15.422 1.00 66.94 114 ASP A O 1
ATOM 828 N N . ASN A 1 115 ? 2.622 -24.255 -15.820 1.00 61.12 115 ASN A N 1
ATOM 829 C CA . ASN A 1 115 ? 3.074 -25.137 -14.757 1.00 61.12 115 ASN A CA 1
ATOM 830 C C . ASN A 1 115 ? 2.676 -24.559 -13.375 1.00 61.12 115 ASN A C 1
ATOM 832 O O . ASN A 1 115 ? 3.065 -23.426 -13.051 1.00 61.12 115 ASN A O 1
ATOM 836 N N . PRO A 1 116 ? 1.924 -25.301 -12.536 1.00 61.34 116 PRO A N 1
ATOM 837 C CA . PRO A 1 116 ? 1.519 -24.845 -11.201 1.00 61.34 116 PRO A CA 1
ATOM 838 C C . PRO A 1 116 ? 2.705 -24.655 -10.245 1.00 61.34 116 PRO A C 1
ATOM 840 O O . PRO A 1 116 ? 2.565 -24.006 -9.214 1.00 61.34 116 PRO A O 1
ATOM 843 N N . SER A 1 117 ? 3.883 -25.181 -10.596 1.00 53.06 117 SER A N 1
ATOM 844 C CA . SER A 1 117 ? 5.117 -25.008 -9.823 1.00 53.06 117 SER A CA 1
ATOM 845 C C . SER A 1 117 ? 5.691 -23.585 -9.866 1.00 53.06 117 SER A C 1
ATOM 847 O O . SER A 1 117 ? 6.412 -23.197 -8.945 1.00 53.06 117 SER A O 1
ATOM 849 N N . PHE A 1 118 ? 5.371 -22.774 -10.886 1.00 60.69 118 PHE A N 1
ATOM 850 C CA . PHE A 1 118 ? 5.827 -21.383 -10.937 1.00 60.69 118 PHE A CA 1
ATOM 851 C C . PHE A 1 118 ? 4.932 -20.475 -10.098 1.00 60.69 118 PHE A C 1
ATOM 853 O O . PHE A 1 118 ? 3.750 -20.290 -10.400 1.00 60.69 118 PHE A O 1
ATOM 860 N N . LYS A 1 119 ? 5.533 -19.825 -9.095 1.00 83.69 119 LYS A N 1
ATOM 861 C CA . LYS A 1 119 ? 4.894 -18.732 -8.353 1.00 83.69 119 LYS A CA 1
ATOM 862 C C . LYS A 1 119 ? 4.449 -17.636 -9.331 1.00 83.69 119 LYS A C 1
ATOM 864 O O . LYS A 1 119 ? 5.173 -17.311 -10.277 1.00 83.69 119 LYS A O 1
ATOM 869 N N . ARG A 1 120 ? 3.253 -17.073 -9.127 1.00 88.94 120 ARG A N 1
ATOM 870 C CA . ARG A 1 120 ? 2.626 -16.087 -10.035 1.00 88.94 120 ARG A CA 1
ATOM 871 C C . ARG A 1 120 ? 3.540 -14.898 -10.335 1.00 88.94 120 ARG A C 1
ATOM 873 O O . ARG A 1 120 ? 3.601 -14.431 -11.469 1.00 88.94 120 ARG A O 1
ATOM 880 N N . GLU A 1 121 ? 4.302 -14.460 -9.343 1.00 89.06 121 GLU A N 1
ATOM 881 C CA . GLU A 1 121 ? 5.261 -13.364 -9.443 1.00 89.06 121 GLU A CA 1
ATOM 882 C C . GLU A 1 121 ? 6.380 -13.668 -10.447 1.00 89.06 121 GLU A C 1
ATOM 884 O O . GLU A 1 121 ? 6.815 -12.793 -11.196 1.00 89.06 121 GLU A O 1
ATOM 889 N N . GLU A 1 122 ? 6.841 -14.919 -10.503 1.00 90.81 122 GLU A N 1
ATOM 890 C CA . GLU A 1 122 ? 7.871 -15.333 -11.454 1.00 90.81 122 GLU A CA 1
ATOM 891 C C . GLU A 1 122 ? 7.334 -15.348 -12.887 1.00 90.81 122 GLU A C 1
ATOM 893 O O . GLU A 1 122 ? 8.057 -14.968 -13.811 1.00 90.81 122 GLU A O 1
ATOM 898 N N . LYS A 1 123 ? 6.054 -15.706 -13.070 1.00 90.25 123 LYS A N 1
ATOM 899 C CA . LYS A 1 123 ? 5.391 -15.660 -14.381 1.00 90.25 123 LYS A CA 1
ATOM 900 C C . LYS A 1 123 ? 5.405 -14.243 -14.952 1.00 90.25 123 LYS A C 1
ATOM 902 O O . LYS A 1 123 ? 5.828 -14.058 -16.090 1.00 90.25 123 LYS A O 1
ATOM 907 N N . VAL A 1 124 ? 5.040 -13.241 -14.146 1.00 92.69 124 VAL A N 1
ATOM 908 C CA . VAL A 1 124 ? 5.081 -11.823 -14.553 1.00 92.69 124 VAL A CA 1
ATOM 909 C C . VAL A 1 124 ? 6.492 -11.411 -14.965 1.00 92.69 124 VAL A C 1
ATOM 911 O O . VAL A 1 124 ? 6.692 -10.814 -16.020 1.00 92.69 124 VAL A O 1
ATOM 914 N N . LEU A 1 125 ? 7.493 -11.762 -14.156 1.00 92.81 125 LEU A N 1
ATOM 915 C CA . LEU A 1 125 ? 8.877 -11.377 -14.421 1.00 92.81 125 LEU A CA 1
ATOM 916 C C . LEU A 1 125 ? 9.450 -12.018 -15.693 1.00 92.81 125 LEU A C 1
ATOM 918 O O . LEU A 1 125 ? 10.239 -11.371 -16.381 1.00 92.81 125 LEU A O 1
ATOM 922 N N . ARG A 1 126 ? 9.054 -13.257 -16.014 1.00 92.19 126 ARG A N 1
ATOM 923 C CA . ARG A 1 126 ? 9.457 -13.951 -17.249 1.00 92.19 126 ARG A CA 1
ATOM 924 C C . ARG A 1 126 ? 8.760 -13.401 -18.489 1.00 92.19 126 ARG A C 1
ATOM 926 O O . ARG A 1 126 ? 9.391 -13.306 -19.535 1.00 92.19 126 ARG A O 1
ATOM 933 N N . LEU A 1 127 ? 7.480 -13.051 -18.372 1.00 91.50 127 LEU A N 1
ATOM 934 C CA . LEU A 1 127 ? 6.690 -12.484 -19.466 1.00 91.50 127 LEU A CA 1
ATOM 935 C C . LEU A 1 127 ? 7.143 -11.069 -19.857 1.00 91.50 127 LEU A C 1
ATOM 937 O O . LEU A 1 127 ? 7.000 -10.677 -21.014 1.00 91.50 127 LEU A O 1
ATOM 941 N N . GLY A 1 128 ? 7.724 -10.322 -18.917 1.00 91.56 128 GLY A N 1
ATOM 942 C CA . GLY A 1 128 ? 8.211 -8.969 -19.166 1.00 91.56 128 GLY A CA 1
ATOM 943 C C . GLY A 1 128 ? 7.118 -7.895 -19.048 1.00 91.56 128 GLY A C 1
ATOM 944 O O . GLY A 1 128 ? 5.970 -8.203 -18.732 1.00 91.56 128 GLY A O 1
ATOM 945 N N . PRO A 1 129 ? 7.461 -6.616 -19.298 1.00 93.06 129 PRO A N 1
ATOM 946 C CA . PRO A 1 129 ? 6.553 -5.482 -19.088 1.00 93.06 129 PRO A CA 1
ATOM 947 C C . PRO A 1 129 ? 5.355 -5.460 -20.049 1.00 93.06 129 PRO A C 1
ATOM 949 O O . PRO A 1 129 ? 4.282 -5.011 -19.670 1.00 93.06 129 PRO A O 1
ATOM 952 N N . ASN A 1 130 ? 5.524 -5.982 -21.269 1.00 92.62 130 ASN A N 1
ATOM 953 C CA . ASN A 1 130 ? 4.474 -6.050 -22.297 1.00 92.62 130 ASN A CA 1
ATOM 954 C C . ASN A 1 130 ? 3.794 -7.429 -22.353 1.00 92.62 130 ASN A C 1
ATOM 956 O O . ASN A 1 130 ? 3.160 -7.776 -23.348 1.00 92.62 130 ASN A O 1
ATOM 960 N N . GLY A 1 131 ? 3.991 -8.248 -21.320 1.00 90.25 131 GLY A N 1
ATOM 961 C CA . GLY A 1 131 ? 3.391 -9.568 -21.228 1.00 90.25 131 GLY A CA 1
ATOM 962 C C . GLY A 1 131 ? 1.877 -9.527 -20.989 1.00 90.25 131 GLY A C 1
ATOM 963 O O . GLY A 1 131 ? 1.336 -8.498 -20.577 1.00 90.25 131 GLY A O 1
ATOM 964 N N . PRO A 1 132 ? 1.172 -10.652 -21.199 1.00 90.75 132 PRO A N 1
ATOM 965 C CA . PRO A 1 132 ? -0.225 -10.770 -20.810 1.00 90.75 132 PRO A CA 1
ATOM 966 C C . PRO A 1 132 ? -0.389 -10.535 -19.295 1.00 90.75 132 PRO A C 1
ATOM 968 O O . PRO A 1 132 ? 0.466 -10.956 -18.508 1.00 90.75 132 PRO A O 1
ATOM 971 N N . PRO A 1 133 ? -1.479 -9.874 -18.864 1.00 93.25 133 PRO A N 1
ATOM 972 C CA . PRO A 1 133 ? -1.676 -9.521 -17.465 1.00 93.25 133 PRO A CA 1
ATOM 973 C C . PRO A 1 133 ? -1.893 -10.775 -16.614 1.00 93.25 133 PRO A C 1
ATOM 975 O O . PRO A 1 133 ? -2.852 -11.518 -16.815 1.00 93.25 133 PRO A O 1
ATOM 978 N N . VAL A 1 134 ? -1.029 -10.980 -15.620 1.00 94.12 134 VAL A N 1
ATOM 979 C CA . VAL A 1 134 ? -1.192 -12.039 -14.614 1.00 94.12 134 VAL A CA 1
ATOM 980 C C . VAL A 1 134 ? -1.990 -11.481 -13.441 1.00 94.12 134 VAL A C 1
ATOM 982 O O . VAL A 1 134 ? -1.728 -10.366 -12.981 1.00 94.12 134 VAL A O 1
ATOM 985 N N . ARG A 1 135 ? -2.968 -12.252 -12.965 1.00 94.25 135 ARG A N 1
ATOM 986 C CA . ARG A 1 135 ? -3.829 -11.879 -11.840 1.00 94.25 135 ARG A CA 1
ATOM 987 C C . ARG A 1 135 ? -3.485 -12.673 -10.578 1.00 94.25 135 ARG A C 1
ATOM 989 O O . ARG A 1 135 ? -3.035 -13.815 -10.661 1.00 94.25 135 ARG A O 1
ATOM 996 N N . ASP A 1 136 ? -3.689 -12.040 -9.431 1.00 91.81 136 ASP A N 1
ATOM 997 C CA . ASP A 1 136 ? -3.627 -12.644 -8.098 1.00 91.81 136 ASP A CA 1
ATOM 998 C C . ASP A 1 136 ? -4.909 -13.454 -7.786 1.00 91.81 136 ASP A C 1
ATOM 1000 O O . ASP A 1 136 ? -5.849 -13.459 -8.581 1.00 91.81 136 ASP A O 1
ATOM 1004 N N . GLU A 1 137 ? -4.976 -14.115 -6.627 1.00 90.25 137 GLU A N 1
ATOM 1005 C CA . GLU A 1 137 ? -6.151 -14.873 -6.141 1.00 90.25 137 GLU A CA 1
ATOM 1006 C C . GLU A 1 137 ? -7.397 -14.006 -6.033 1.00 90.25 137 GLU A C 1
ATOM 1008 O O . GLU A 1 137 ? -8.498 -14.445 -6.347 1.00 90.25 137 GLU A O 1
ATOM 1013 N N . LEU A 1 138 ? -7.203 -12.744 -5.656 1.00 87.62 138 LEU A N 1
ATOM 1014 C CA . LEU A 1 138 ? -8.266 -11.749 -5.573 1.00 87.62 138 LEU A CA 1
ATOM 1015 C C . LEU A 1 138 ? -8.631 -11.143 -6.941 1.00 87.62 138 LEU A C 1
ATOM 1017 O O . LEU A 1 138 ? -9.423 -10.211 -7.016 1.00 87.62 138 LEU A O 1
ATOM 1021 N N . GLY A 1 139 ? -8.025 -11.614 -8.036 1.00 92.31 139 GLY A N 1
ATOM 1022 C CA . GLY A 1 139 ? -8.312 -11.150 -9.394 1.00 92.31 139 GLY A CA 1
ATOM 1023 C C . GLY A 1 139 ? -7.628 -9.837 -9.800 1.00 92.31 139 GLY A C 1
ATOM 1024 O O . GLY A 1 139 ? -7.795 -9.400 -10.946 1.00 92.31 139 GLY A O 1
ATOM 1025 N N . TYR A 1 140 ? -6.831 -9.226 -8.917 1.00 93.56 140 TYR A N 1
ATOM 1026 C CA . TYR A 1 140 ? -6.067 -8.008 -9.210 1.00 93.56 140 TYR A CA 1
ATOM 1027 C C . TYR A 1 140 ? -4.867 -8.284 -10.112 1.00 93.56 140 TYR A C 1
ATOM 1029 O O . TYR A 1 140 ? -4.186 -9.296 -9.961 1.00 93.56 140 TYR A O 1
ATOM 1037 N N . ARG A 1 141 ? -4.583 -7.366 -11.040 1.00 94.38 141 ARG A N 1
ATOM 1038 C CA . ARG A 1 141 ? -3.413 -7.457 -11.923 1.00 94.38 141 ARG A CA 1
ATOM 1039 C C . ARG A 1 141 ? -2.131 -7.189 -11.135 1.00 94.38 141 ARG A C 1
ATOM 1041 O O . ARG A 1 141 ? -2.079 -6.265 -10.326 1.00 94.38 141 ARG A O 1
ATOM 1048 N N . LEU A 1 142 ? -1.096 -7.982 -11.390 1.00 94.38 142 LEU A N 1
ATOM 1049 C CA . LEU A 1 142 ? 0.234 -7.780 -10.818 1.00 94.38 142 LEU A CA 1
ATOM 1050 C C . LEU A 1 142 ? 1.058 -6.821 -11.690 1.00 94.38 142 LEU A C 1
ATOM 1052 O O . LEU A 1 142 ? 1.073 -6.933 -12.915 1.00 94.38 142 LEU A O 1
ATOM 1056 N N . SER A 1 143 ? 1.769 -5.892 -11.054 1.00 94.81 143 SER A N 1
ATOM 1057 C CA . SER A 1 143 ? 2.663 -4.937 -11.705 1.00 94.81 143 SER A CA 1
ATOM 1058 C C . SER A 1 143 ? 4.058 -5.534 -11.897 1.00 94.81 143 SER A C 1
ATOM 1060 O O . SER A 1 143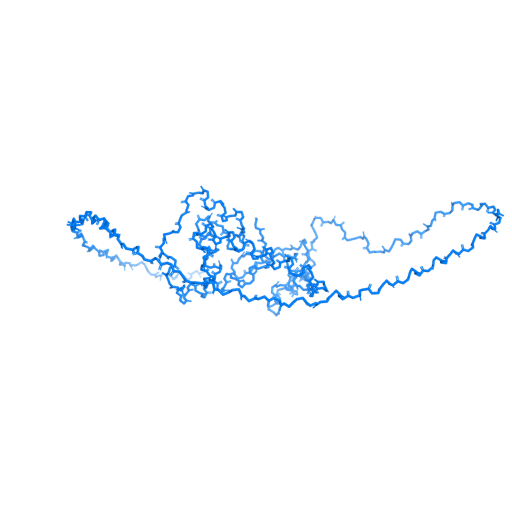 ? 4.745 -5.885 -10.932 1.00 94.81 143 SER A O 1
ATOM 1062 N N . TYR A 1 144 ? 4.506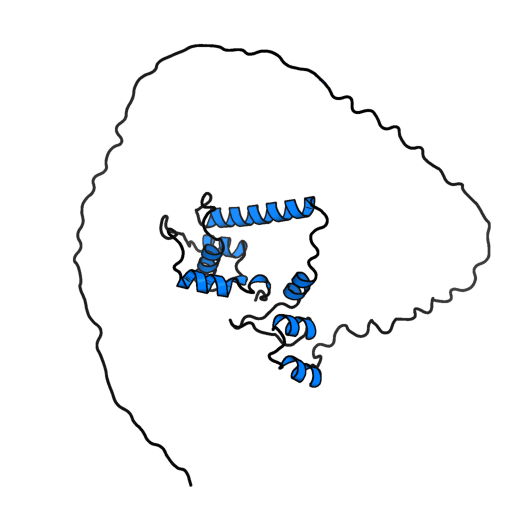 -5.594 -13.156 1.00 94.69 144 TYR A N 1
ATOM 1063 C CA . TYR A 1 144 ? 5.871 -5.998 -13.501 1.00 94.69 144 TYR A CA 1
ATOM 1064 C C . TYR A 1 144 ? 6.913 -5.107 -12.818 1.00 94.69 144 TYR A C 1
ATOM 1066 O O . TYR A 1 144 ? 7.883 -5.611 -12.252 1.00 94.69 144 TYR A O 1
ATOM 1074 N N . ASP A 1 145 ? 6.695 -3.790 -12.811 1.00 94.25 145 ASP A N 1
ATOM 1075 C CA . ASP A 1 145 ? 7.646 -2.840 -12.238 1.00 94.25 145 ASP A CA 1
ATOM 1076 C C . ASP A 1 145 ? 7.764 -2.986 -10.724 1.00 94.25 145 ASP A C 1
ATOM 1078 O O . ASP A 1 145 ? 8.872 -2.916 -10.191 1.00 94.25 145 ASP A O 1
ATOM 1082 N N . ALA A 1 146 ? 6.653 -3.228 -10.025 1.00 92.56 146 ALA A N 1
ATOM 1083 C CA . ALA A 1 146 ? 6.669 -3.457 -8.583 1.00 92.56 146 ALA A CA 1
ATOM 1084 C C . ALA A 1 146 ? 7.434 -4.742 -8.226 1.00 92.56 146 ALA A C 1
ATOM 1086 O O . ALA A 1 146 ? 8.301 -4.726 -7.348 1.00 92.56 146 ALA A O 1
ATOM 1087 N N . LEU A 1 147 ? 7.179 -5.833 -8.958 1.00 93.00 147 LEU A N 1
ATOM 1088 C CA . LEU A 1 147 ? 7.865 -7.117 -8.779 1.00 93.00 147 LEU A CA 1
ATOM 1089 C C . LEU A 1 147 ? 9.350 -7.057 -9.152 1.00 93.00 147 LEU A C 1
ATOM 1091 O O . LEU A 1 147 ? 10.201 -7.650 -8.487 1.00 93.00 147 LEU A O 1
ATOM 1095 N N . LYS A 1 148 ? 9.693 -6.319 -10.209 1.00 93.38 148 LYS A N 1
ATOM 1096 C CA . LYS A 1 148 ? 11.087 -6.109 -10.604 1.00 93.38 148 LYS A CA 1
ATOM 1097 C C . LYS A 1 148 ? 11.816 -5.304 -9.535 1.00 93.38 148 LYS A C 1
ATOM 1099 O O . LYS A 1 148 ? 12.883 -5.719 -9.081 1.00 93.38 148 LYS A O 1
ATOM 1104 N N . LYS A 1 149 ? 11.219 -4.192 -9.089 1.00 90.12 149 LYS A N 1
ATOM 1105 C CA . LYS A 1 149 ? 11.772 -3.339 -8.030 1.00 90.12 149 LYS A CA 1
ATOM 1106 C C . LYS A 1 149 ? 11.994 -4.132 -6.747 1.00 90.12 149 LYS A C 1
ATOM 1108 O O . LYS A 1 149 ? 13.075 -4.008 -6.180 1.00 90.12 149 LYS A O 1
ATOM 1113 N N . SER A 1 150 ? 11.050 -4.976 -6.327 1.00 87.81 150 SER A N 1
ATOM 1114 C CA . SER A 1 150 ? 11.180 -5.759 -5.091 1.00 87.81 150 SER A CA 1
ATOM 1115 C C . SER A 1 150 ? 12.344 -6.753 -5.126 1.00 87.81 150 SER A C 1
ATOM 1117 O O . SER A 1 150 ? 13.095 -6.819 -4.158 1.00 87.81 150 SER A O 1
ATOM 1119 N N . ARG A 1 151 ? 12.587 -7.437 -6.255 1.00 86.50 151 ARG A N 1
ATOM 1120 C CA . ARG A 1 151 ? 13.776 -8.298 -6.423 1.00 86.50 151 ARG A CA 1
ATOM 1121 C C . ARG A 1 151 ? 15.088 -7.519 -6.480 1.00 86.50 151 ARG A C 1
ATOM 1123 O O . ARG A 1 151 ? 16.122 -8.028 -6.063 1.00 86.50 151 ARG A O 1
ATOM 1130 N N . THR A 1 152 ? 15.065 -6.306 -7.030 1.00 83.25 152 THR A N 1
ATOM 1131 C CA . THR A 1 152 ? 16.274 -5.481 -7.194 1.00 83.25 152 THR A CA 1
ATOM 1132 C C . THR A 1 152 ? 16.555 -4.533 -6.032 1.00 83.25 152 THR A C 1
ATOM 1134 O O . THR A 1 152 ? 17.586 -3.859 -6.066 1.00 83.25 152 THR A O 1
ATOM 1137 N N . ARG A 1 153 ? 15.678 -4.455 -5.017 1.00 70.81 153 ARG A N 1
ATOM 1138 C CA . ARG A 1 153 ? 15.862 -3.591 -3.842 1.00 70.81 153 ARG A CA 1
ATOM 1139 C C . ARG A 1 153 ? 17.113 -4.035 -3.084 1.00 70.81 153 ARG A C 1
ATOM 1141 O O . ARG A 1 153 ? 17.080 -4.907 -2.225 1.00 70.81 153 ARG A O 1
ATOM 1148 N N . ARG A 1 154 ? 18.240 -3.408 -3.412 1.00 73.31 154 ARG A N 1
ATOM 1149 C CA . ARG A 1 154 ? 19.423 -3.396 -2.555 1.00 73.31 154 ARG A CA 1
ATOM 1150 C C . ARG A 1 154 ? 19.103 -2.494 -1.372 1.00 73.31 154 ARG A C 1
ATOM 1152 O O . ARG A 1 154 ? 18.506 -1.435 -1.570 1.00 73.31 154 ARG A O 1
ATOM 1159 N N . ALA A 1 155 ? 19.499 -2.907 -0.169 1.00 74.19 155 ALA A N 1
ATOM 1160 C CA . ALA A 1 155 ? 19.410 -2.043 1.000 1.00 74.19 155 ALA A CA 1
ATOM 1161 C C . ALA A 1 155 ? 20.048 -0.679 0.669 1.00 74.19 155 ALA A C 1
ATOM 1163 O O . ALA A 1 155 ? 21.100 -0.651 0.008 1.00 74.19 155 ALA A O 1
ATOM 1164 N N . PRO A 1 156 ? 19.409 0.444 1.045 1.00 71.19 156 PRO A N 1
ATOM 1165 C CA . PRO A 1 156 ? 19.971 1.758 0.790 1.00 71.19 156 PRO A CA 1
ATOM 1166 C C . PRO A 1 156 ? 21.358 1.822 1.431 1.00 71.19 156 PRO A C 1
ATOM 1168 O O . PRO A 1 156 ? 21.513 1.614 2.629 1.00 71.19 156 PRO A O 1
ATOM 1171 N N . ARG A 1 157 ? 22.385 2.074 0.613 1.00 79.62 157 ARG A N 1
ATOM 1172 C CA . ARG A 1 157 ? 23.768 2.214 1.099 1.00 79.62 157 ARG A CA 1
ATOM 1173 C C . ARG A 1 157 ? 23.976 3.505 1.892 1.00 79.62 157 ARG A C 1
ATOM 1175 O O . ARG A 1 157 ? 24.965 3.628 2.600 1.00 79.62 157 ARG A O 1
ATOM 1182 N N . ASP A 1 158 ? 23.066 4.460 1.729 1.00 90.19 158 ASP A N 1
ATOM 1183 C CA . ASP A 1 158 ? 23.135 5.794 2.307 1.00 90.19 158 ASP A CA 1
ATOM 1184 C C . ASP A 1 158 ? 22.085 5.935 3.413 1.00 90.19 158 ASP A C 1
ATOM 1186 O O . ASP A 1 158 ? 20.880 5.986 3.149 1.00 90.19 158 ASP A O 1
ATOM 1190 N N . MET A 1 159 ? 22.564 5.981 4.656 1.00 89.31 159 MET A N 1
ATOM 1191 C CA . MET A 1 159 ? 21.730 6.074 5.852 1.00 89.31 159 MET A CA 1
ATOM 1192 C C . MET A 1 159 ? 20.897 7.361 5.875 1.00 89.31 159 MET A C 1
ATOM 1194 O O . MET A 1 159 ? 19.776 7.343 6.369 1.00 89.31 159 MET A O 1
ATOM 1198 N N . THR A 1 160 ? 21.395 8.460 5.296 1.00 92.62 160 THR A N 1
ATOM 1199 C CA . THR A 1 160 ? 20.674 9.744 5.291 1.00 92.62 160 THR A CA 1
ATOM 1200 C C . THR A 1 160 ? 19.405 9.678 4.445 1.00 92.62 160 THR A C 1
ATOM 1202 O O . THR A 1 160 ? 18.340 10.096 4.888 1.00 92.62 160 THR A O 1
ATOM 1205 N N . LYS A 1 161 ? 19.486 9.064 3.259 1.00 90.12 161 LYS A N 1
ATOM 1206 C CA . LYS A 1 161 ? 18.329 8.840 2.378 1.00 90.12 161 LYS A CA 1
ATOM 1207 C C . LYS A 1 161 ? 17.322 7.875 2.986 1.00 90.12 161 LYS A C 1
ATOM 1209 O O . LYS A 1 161 ? 16.127 8.027 2.769 1.00 90.12 161 LYS A O 1
ATOM 1214 N N . PHE A 1 162 ? 17.806 6.880 3.725 1.00 88.56 162 PHE A N 1
ATOM 1215 C CA . PHE A 1 162 ? 16.937 5.954 4.440 1.00 88.56 162 PHE A CA 1
ATOM 1216 C C . PHE A 1 162 ? 16.167 6.656 5.564 1.00 88.56 162 PHE A C 1
ATOM 1218 O O . PHE A 1 162 ? 14.954 6.506 5.635 1.00 88.56 162 PHE A O 1
ATOM 1225 N N . MET A 1 163 ? 16.839 7.479 6.375 1.00 92.75 163 MET A N 1
ATOM 1226 C CA . MET A 1 163 ? 16.173 8.277 7.412 1.00 92.75 163 MET A CA 1
ATOM 1227 C C . MET A 1 163 ? 15.156 9.251 6.806 1.00 92.75 163 MET A C 1
ATOM 1229 O O . MET A 1 163 ? 14.021 9.289 7.257 1.00 92.75 163 MET A O 1
ATOM 1233 N N . ALA A 1 164 ? 15.505 9.938 5.713 1.00 93.31 164 ALA A N 1
ATOM 1234 C CA . ALA A 1 164 ? 14.571 10.823 5.015 1.00 93.31 164 ALA A CA 1
ATOM 1235 C C . ALA A 1 164 ? 13.333 10.088 4.460 1.00 93.31 164 ALA A C 1
ATOM 1237 O O . ALA A 1 164 ? 12.247 10.658 4.432 1.00 93.31 164 ALA A O 1
ATOM 1238 N N . MET A 1 165 ? 13.480 8.830 4.023 1.00 90.69 165 MET A N 1
ATOM 1239 C CA . MET A 1 165 ? 12.351 7.992 3.597 1.00 90.69 165 MET A CA 1
ATOM 1240 C C . MET A 1 165 ? 11.435 7.654 4.778 1.00 90.69 165 MET A C 1
ATOM 1242 O O . MET A 1 165 ? 10.224 7.789 4.652 1.00 90.69 165 MET A O 1
ATOM 1246 N N . LEU A 1 166 ? 12.005 7.265 5.924 1.00 92.25 166 LEU A N 1
ATOM 1247 C CA . LEU A 1 166 ? 11.229 6.983 7.135 1.00 92.25 166 LEU A CA 1
ATOM 1248 C C . LEU A 1 166 ? 10.501 8.228 7.656 1.00 92.25 166 LEU A C 1
ATOM 1250 O O . LEU A 1 166 ? 9.343 8.129 8.050 1.00 92.25 166 LEU A O 1
ATOM 1254 N N . ASP A 1 167 ? 11.156 9.390 7.621 1.00 95.19 167 ASP A N 1
ATOM 1255 C CA . ASP A 1 167 ? 10.549 10.661 8.021 1.00 95.19 167 ASP A CA 1
ATOM 1256 C C . ASP A 1 167 ? 9.350 11.016 7.129 1.00 95.19 167 ASP A C 1
ATOM 1258 O O . ASP A 1 167 ? 8.333 11.511 7.619 1.00 95.19 167 ASP A O 1
ATOM 1262 N N . GLU A 1 168 ? 9.448 10.765 5.821 1.00 94.06 168 GLU A N 1
ATOM 1263 C CA . GLU A 1 168 ? 8.350 11.013 4.886 1.00 94.06 168 GLU A CA 1
ATOM 1264 C C . GLU A 1 168 ? 7.191 10.032 5.094 1.00 94.06 168 GLU A C 1
ATOM 1266 O O . GLU A 1 168 ? 6.038 10.457 5.186 1.00 94.06 168 GLU A O 1
ATOM 1271 N N . ASP A 1 169 ? 7.486 8.742 5.275 1.00 91.56 169 ASP A N 1
ATOM 1272 C CA . ASP A 1 169 ? 6.476 7.734 5.610 1.00 91.56 169 ASP A CA 1
ATOM 1273 C C . ASP A 1 169 ? 5.760 8.091 6.929 1.00 91.56 169 ASP A C 1
ATOM 1275 O O . ASP A 1 169 ? 4.531 8.004 7.024 1.00 91.56 169 ASP A O 1
ATOM 1279 N N . GLU A 1 170 ? 6.492 8.580 7.939 1.00 92.44 170 GLU A N 1
ATOM 1280 C CA . GLU A 1 170 ? 5.902 9.024 9.204 1.00 92.44 170 GLU A CA 1
ATOM 1281 C C . GLU A 1 170 ? 5.018 10.269 9.028 1.00 92.44 170 GLU A C 1
ATOM 1283 O O . GLU A 1 170 ? 3.947 10.359 9.640 1.00 92.44 170 GLU A O 1
ATOM 1288 N N . ARG A 1 171 ? 5.423 11.231 8.188 1.00 94.12 171 ARG A N 1
ATOM 1289 C CA . ARG A 1 171 ? 4.612 12.419 7.865 1.00 94.12 171 ARG A CA 1
ATOM 1290 C C . ARG A 1 171 ? 3.316 12.037 7.168 1.00 94.12 171 ARG A C 1
ATOM 1292 O O . ARG A 1 171 ? 2.257 12.528 7.562 1.00 94.12 171 ARG A O 1
ATOM 1299 N N . ILE A 1 172 ? 3.379 11.132 6.195 1.00 93.81 172 ILE A N 1
ATOM 1300 C CA . ILE A 1 172 ? 2.199 10.623 5.492 1.00 93.81 172 ILE A CA 1
ATOM 1301 C C . ILE A 1 172 ? 1.271 9.907 6.480 1.00 93.81 172 ILE A C 1
ATOM 1303 O O . ILE A 1 172 ? 0.081 10.222 6.547 1.00 93.81 172 ILE A O 1
ATOM 1307 N N . ALA A 1 173 ? 1.803 9.003 7.304 1.00 92.00 173 ALA A N 1
ATOM 1308 C CA . ALA A 1 173 ? 1.020 8.281 8.305 1.00 92.00 173 ALA A CA 1
ATOM 1309 C C . ALA A 1 173 ? 0.396 9.222 9.351 1.00 92.00 173 ALA A C 1
ATOM 1311 O O . ALA A 1 173 ? -0.731 9.014 9.807 1.00 92.00 173 ALA A O 1
ATOM 1312 N N . ARG A 1 174 ? 1.107 10.284 9.743 1.00 92.44 174 ARG A N 1
ATOM 1313 C CA . ARG A 1 174 ? 0.590 11.331 10.634 1.00 92.44 174 ARG A CA 1
ATOM 1314 C C . ARG A 1 174 ? -0.545 12.109 9.980 1.00 92.44 174 ARG A C 1
ATOM 1316 O O . ARG A 1 174 ? -1.579 12.300 10.610 1.00 92.44 174 ARG A O 1
ATOM 1323 N N . ARG A 1 175 ? -0.398 12.484 8.709 1.00 94.06 175 ARG A N 1
ATOM 1324 C CA . ARG A 1 175 ? -1.443 13.200 7.978 1.00 94.06 175 ARG A CA 1
ATOM 1325 C C . ARG A 1 175 ? -2.711 12.363 7.816 1.00 94.06 175 ARG A C 1
ATOM 1327 O O . ARG A 1 175 ? -3.805 12.875 8.036 1.00 94.06 175 ARG A O 1
ATOM 1334 N N . LYS A 1 176 ? -2.581 11.067 7.512 1.00 93.00 176 LYS A N 1
ATOM 1335 C CA . LYS A 1 176 ? -3.721 10.135 7.493 1.00 93.00 176 LYS A CA 1
ATOM 1336 C C . LYS A 1 176 ? -4.423 10.084 8.855 1.00 93.00 176 LYS A C 1
ATOM 1338 O O . LYS A 1 176 ? -5.641 10.206 8.914 1.00 93.00 176 LYS A O 1
ATOM 1343 N N . ARG A 1 177 ? -3.664 9.992 9.954 1.00 89.75 177 ARG A N 1
ATOM 1344 C CA . ARG A 1 177 ? -4.206 10.024 11.328 1.00 89.75 177 ARG A CA 1
ATOM 1345 C C . ARG A 1 177 ? -4.979 11.297 11.654 1.00 89.75 177 ARG A C 1
ATOM 1347 O O . ARG A 1 177 ? -6.046 11.223 12.261 1.00 89.75 177 ARG A O 1
ATOM 1354 N N . GLU A 1 178 ? -4.464 12.451 11.239 1.00 90.75 178 GLU A N 1
ATOM 1355 C CA . GLU A 1 178 ? -5.145 13.740 11.403 1.00 90.75 178 GLU A CA 1
ATOM 1356 C C . GLU A 1 178 ? -6.493 13.762 10.673 1.00 90.75 178 GLU A C 1
ATOM 1358 O O . GLU A 1 178 ? -7.500 14.155 11.260 1.00 90.75 178 GLU A O 1
ATOM 1363 N N . LEU A 1 179 ? -6.535 13.292 9.421 1.00 91.06 179 LEU A N 1
ATOM 1364 C CA . LEU A 1 179 ? -7.768 13.236 8.624 1.00 91.06 179 LEU A CA 1
ATOM 1365 C C . LEU A 1 179 ? -8.809 12.285 9.231 1.00 91.06 179 LEU A C 1
ATOM 1367 O O . LEU A 1 179 ? -10.002 12.581 9.207 1.00 91.06 179 LEU A O 1
ATOM 1371 N N . MET A 1 180 ? -8.357 11.186 9.839 1.00 87.88 180 MET A N 1
ATOM 1372 C CA . MET A 1 180 ? -9.216 10.235 10.552 1.00 87.88 180 MET A CA 1
ATOM 1373 C C . MET A 1 180 ? -9.653 10.728 11.944 1.00 87.88 180 MET A C 1
ATOM 1375 O O . MET A 1 180 ? -10.434 10.051 12.613 1.00 87.88 180 MET A O 1
ATOM 1379 N N . GLY A 1 181 ? -9.172 11.892 12.399 1.00 86.12 181 GLY A N 1
ATOM 1380 C CA . GLY A 1 181 ? -9.525 12.474 13.697 1.00 86.12 181 GLY A CA 1
ATOM 1381 C C . GLY A 1 181 ? -8.870 11.788 14.902 1.00 86.12 181 GLY A C 1
ATOM 1382 O O . GLY A 1 181 ? -9.364 11.931 16.018 1.00 86.12 181 GLY A O 1
ATOM 1383 N N . GLN A 1 182 ? -7.779 11.040 14.697 1.00 81.44 182 GLN A N 1
ATOM 1384 C CA . GLN A 1 182 ? -7.070 10.301 15.751 1.00 81.44 182 GLN A CA 1
ATOM 1385 C C . GLN A 1 182 ? -5.545 10.512 15.680 1.00 81.44 182 GLN A C 1
ATOM 1387 O O . GLN A 1 182 ? -4.804 9.586 15.342 1.00 81.44 182 GLN A O 1
ATOM 1392 N N . PRO A 1 183 ? -5.033 11.715 16.001 1.00 74.62 183 PRO A N 1
ATOM 1393 C CA . PRO A 1 183 ? -3.597 12.003 15.923 1.00 74.62 183 PRO A CA 1
ATOM 1394 C C . PRO A 1 183 ? -2.754 11.147 16.888 1.00 74.62 183 PRO A C 1
ATOM 1396 O O . PRO A 1 183 ? -1.650 10.723 16.530 1.00 74.62 183 PRO A O 1
ATOM 1399 N N . ASP A 1 184 ? -3.293 10.832 18.070 1.00 74.31 184 ASP A N 1
ATOM 1400 C CA . ASP A 1 184 ? -2.539 10.217 19.172 1.00 74.31 184 ASP A CA 1
ATOM 1401 C C . ASP A 1 184 ? -2.570 8.679 19.182 1.00 74.31 184 ASP A C 1
ATOM 1403 O O . ASP A 1 184 ? -1.707 8.045 19.793 1.00 74.31 184 ASP A O 1
ATOM 1407 N N . ASN A 1 185 ? -3.500 8.052 18.454 1.00 71.44 185 ASN A N 1
ATOM 1408 C CA . ASN A 1 185 ? -3.635 6.594 18.432 1.00 71.44 185 ASN A CA 1
ATOM 1409 C C . ASN A 1 185 ? -2.602 5.964 17.490 1.00 71.44 185 ASN A C 1
ATOM 1411 O O . ASN A 1 185 ? -2.860 5.754 16.304 1.00 71.44 185 ASN A O 1
ATOM 1415 N N . LYS A 1 186 ? -1.418 5.644 18.023 1.00 72.06 186 LYS A N 1
ATOM 1416 C CA . LYS A 1 186 ? -0.392 4.857 17.312 1.00 72.06 186 LYS A CA 1
ATOM 1417 C C . LYS A 1 186 ? -0.676 3.351 17.294 1.00 72.06 186 LYS A C 1
ATOM 1419 O O . LYS A 1 186 ? -0.095 2.644 16.479 1.00 72.06 186 LYS A O 1
ATOM 1424 N N . ASP A 1 187 ? -1.561 2.872 18.165 1.00 71.81 187 ASP A N 1
ATOM 1425 C CA . ASP A 1 187 ? -1.783 1.435 18.374 1.00 71.81 187 ASP A CA 1
ATOM 1426 C C . ASP A 1 187 ? -2.702 0.792 17.326 1.00 71.81 187 ASP A C 1
ATOM 1428 O O . ASP A 1 187 ? -2.801 -0.435 17.245 1.00 71.81 187 ASP A O 1
ATOM 1432 N N . MET A 1 188 ? -3.395 1.600 16.519 1.00 75.06 188 MET A N 1
ATOM 1433 C CA . MET A 1 188 ? -4.296 1.089 15.493 1.00 75.06 188 MET A CA 1
ATOM 1434 C C . MET A 1 188 ? -3.530 0.812 14.192 1.00 75.06 188 MET A C 1
ATOM 1436 O O . MET A 1 188 ? -2.859 1.710 13.680 1.00 75.06 188 MET A O 1
ATOM 1440 N N . PRO A 1 189 ? -3.628 -0.403 13.619 1.00 83.19 189 PRO A N 1
ATOM 1441 C CA . PRO A 1 189 ? -2.977 -0.702 12.352 1.00 83.19 189 PRO A CA 1
ATOM 1442 C C . PRO A 1 189 ? -3.573 0.147 11.224 1.00 83.19 189 PRO A C 1
ATOM 1444 O O . PRO A 1 189 ? -4.781 0.113 10.986 1.00 83.19 189 PRO A O 1
ATOM 1447 N N . GLU A 1 190 ? -2.709 0.849 10.485 1.00 88.38 190 GLU A N 1
ATOM 1448 C CA . GLU A 1 190 ? -3.074 1.714 9.350 1.00 88.38 190 GLU A CA 1
ATOM 1449 C C . GLU A 1 190 ? -3.973 0.998 8.328 1.00 88.38 190 GLU A C 1
ATOM 1451 O O . GLU A 1 190 ? -4.880 1.600 7.759 1.00 88.38 190 GLU A O 1
ATOM 1456 N N . ALA A 1 191 ? -3.781 -0.312 8.153 1.00 90.44 191 ALA A N 1
ATOM 1457 C CA . ALA A 1 191 ? -4.586 -1.149 7.269 1.00 90.44 191 ALA A CA 1
ATOM 1458 C C . ALA A 1 191 ? -6.097 -1.086 7.562 1.00 90.44 191 ALA A C 1
ATOM 1460 O O . ALA A 1 191 ? -6.895 -1.174 6.634 1.00 90.44 191 ALA A O 1
ATOM 1461 N N . VAL A 1 192 ? -6.507 -0.899 8.821 1.00 90.50 192 VAL A N 1
ATOM 1462 C CA . VAL A 1 192 ? -7.930 -0.788 9.185 1.00 90.50 192 VAL A CA 1
ATOM 1463 C C . VAL A 1 192 ? -8.526 0.510 8.641 1.00 90.50 192 VAL A C 1
ATOM 1465 O O . VAL A 1 192 ? -9.621 0.499 8.081 1.00 90.50 192 VAL A O 1
ATOM 1468 N N . TRP A 1 193 ? -7.794 1.623 8.753 1.00 91.06 193 TRP A N 1
ATOM 1469 C CA . TRP A 1 193 ? -8.215 2.902 8.179 1.00 91.06 193 TRP A CA 1
ATOM 1470 C C . TRP A 1 193 ? -8.271 2.828 6.659 1.00 91.06 193 TRP A C 1
ATOM 1472 O O . TRP A 1 193 ? -9.265 3.231 6.062 1.00 91.06 193 TRP A O 1
ATOM 1482 N N . THR A 1 194 ? -7.237 2.256 6.045 1.00 93.88 194 THR A N 1
ATOM 1483 C CA . THR A 1 194 ? -7.145 2.109 4.591 1.00 93.88 194 THR A CA 1
ATOM 1484 C C . THR A 1 194 ? -8.288 1.260 4.031 1.00 93.88 194 THR A C 1
ATOM 1486 O O . THR A 1 194 ? -8.885 1.650 3.035 1.00 93.88 194 THR A O 1
ATOM 1489 N N . ASP A 1 195 ? -8.661 0.147 4.676 1.00 93.44 195 ASP A N 1
ATOM 1490 C CA . ASP A 1 195 ? -9.806 -0.674 4.244 1.00 93.44 195 ASP A CA 1
ATOM 1491 C C . ASP A 1 195 ? -11.141 0.050 4.409 1.00 93.44 195 ASP A C 1
ATOM 1493 O O . ASP A 1 195 ? -12.035 -0.118 3.577 1.00 93.44 195 ASP A O 1
ATOM 1497 N N . ARG A 1 196 ? -11.288 0.891 5.438 1.00 92.12 196 ARG A N 1
ATOM 1498 C CA . ARG A 1 196 ? -12.500 1.697 5.580 1.00 92.12 196 ARG A CA 1
ATOM 1499 C C . ARG A 1 196 ? -12.614 2.739 4.471 1.00 92.12 196 ARG A C 1
ATOM 1501 O O . ARG A 1 196 ? -13.649 2.799 3.818 1.00 92.12 196 ARG A O 1
ATOM 1508 N N . VAL A 1 197 ? -11.546 3.495 4.220 1.00 94.88 197 VAL A N 1
ATOM 1509 C CA . VAL A 1 197 ? -11.502 4.490 3.136 1.00 94.88 197 VAL A CA 1
ATOM 1510 C C . VAL A 1 197 ? -11.731 3.826 1.778 1.00 94.88 197 VAL A C 1
ATOM 1512 O O . VAL A 1 197 ? -12.513 4.333 0.978 1.00 94.88 197 VAL A O 1
ATOM 1515 N N . ALA A 1 198 ? -11.126 2.657 1.544 1.00 95.62 198 ALA A N 1
ATOM 1516 C CA . ALA A 1 198 ? -11.341 1.855 0.341 1.00 95.62 198 ALA A CA 1
ATOM 1517 C C . ALA A 1 198 ? -12.825 1.510 0.135 1.00 95.62 198 ALA A C 1
ATOM 1519 O O . ALA A 1 198 ? -13.352 1.693 -0.958 1.00 95.62 198 ALA A O 1
ATOM 1520 N N . ARG A 1 199 ? -13.512 1.051 1.191 1.00 94.25 199 ARG A N 1
ATOM 1521 C CA . ARG A 1 199 ? -14.945 0.718 1.143 1.00 94.25 199 ARG A CA 1
ATOM 1522 C C . ARG A 1 199 ? -15.832 1.938 0.927 1.00 94.25 199 ARG A C 1
ATOM 1524 O O . ARG A 1 199 ? -16.757 1.868 0.128 1.00 94.25 199 ARG A O 1
ATOM 1531 N N . ASP A 1 200 ? -15.555 3.034 1.624 1.00 95.56 200 ASP A N 1
ATOM 1532 C CA . ASP A 1 200 ? -16.375 4.248 1.556 1.00 95.56 200 ASP A CA 1
ATOM 1533 C C . ASP A 1 200 ? -16.239 4.962 0.197 1.00 95.56 200 ASP A C 1
ATOM 1535 O O . ASP A 1 200 ? -17.184 5.602 -0.268 1.00 95.56 200 ASP A O 1
ATOM 1539 N N . LEU A 1 201 ? -15.075 4.852 -0.454 1.00 95.81 201 LEU A N 1
ATOM 1540 C CA . LEU A 1 201 ? -14.830 5.403 -1.792 1.00 95.81 201 LEU A CA 1
ATOM 1541 C C . LEU A 1 201 ? -15.101 4.420 -2.940 1.00 95.81 201 LEU A C 1
ATOM 1543 O O . LEU A 1 201 ? -15.086 4.852 -4.090 1.00 95.81 201 LEU A O 1
ATOM 1547 N N . ASP A 1 202 ? -15.355 3.144 -2.639 1.00 95.38 202 ASP A N 1
ATOM 1548 C CA . ASP A 1 202 ? -15.468 2.041 -3.606 1.00 95.38 202 ASP A CA 1
ATOM 1549 C C . ASP A 1 202 ? -14.218 1.880 -4.500 1.00 95.38 202 ASP A C 1
ATOM 1551 O O . ASP A 1 202 ? -14.284 1.713 -5.718 1.00 95.38 202 ASP A O 1
ATOM 1555 N N . ILE A 1 203 ? -13.035 1.962 -3.881 1.00 95.25 203 ILE A N 1
ATOM 1556 C CA . ILE A 1 203 ? -11.725 1.859 -4.544 1.00 95.25 203 ILE A CA 1
ATOM 1557 C C . ILE A 1 203 ? -10.987 0.615 -4.021 1.00 95.25 203 ILE A C 1
ATOM 1559 O O . ILE A 1 203 ? -11.105 0.277 -2.841 1.00 95.25 203 ILE A O 1
ATOM 1563 N N . PRO A 1 204 ? -10.180 -0.088 -4.843 1.00 94.88 204 PRO A N 1
ATOM 1564 C CA . PRO A 1 204 ? -9.373 -1.203 -4.360 1.00 94.88 204 PRO A CA 1
ATOM 1565 C C . PRO A 1 204 ? -8.414 -0.804 -3.231 1.00 94.88 204 PRO A C 1
ATOM 1567 O O . PRO A 1 204 ? -7.710 0.200 -3.326 1.00 94.88 204 PRO A O 1
ATOM 1570 N N . PHE A 1 205 ? -8.304 -1.661 -2.212 1.00 94.44 205 PHE A N 1
ATOM 1571 C CA . PHE A 1 205 ? -7.478 -1.443 -1.015 1.00 94.44 205 PHE A CA 1
ATOM 1572 C C . PHE A 1 205 ? -6.044 -0.966 -1.312 1.00 94.44 205 PHE A C 1
ATOM 1574 O O . PHE A 1 205 ? -5.535 -0.064 -0.657 1.00 94.44 205 PHE A O 1
ATOM 1581 N N . HIS A 1 206 ? -5.387 -1.548 -2.320 1.00 93.31 206 HIS A N 1
ATOM 1582 C CA . HIS A 1 206 ? -3.994 -1.241 -2.669 1.00 93.31 206 HIS A CA 1
ATOM 1583 C C . HIS A 1 206 ? -3.803 0.064 -3.452 1.00 93.31 206 HIS A C 1
ATOM 1585 O O . HIS A 1 206 ? -2.665 0.443 -3.722 1.00 93.31 206 HIS A O 1
ATOM 1591 N N . CYS A 1 207 ? -4.891 0.717 -3.863 1.00 94.69 207 CYS A N 1
ATOM 1592 C CA . CYS A 1 207 ? -4.856 2.002 -4.562 1.00 94.69 207 CYS A CA 1
ATOM 1593 C C . CYS A 1 207 ? -5.028 3.190 -3.610 1.00 94.69 207 CYS A C 1
ATOM 1595 O O . CYS A 1 207 ? -4.832 4.320 -4.037 1.00 94.69 207 CYS A O 1
ATOM 1597 N N . VAL A 1 208 ? -5.382 2.948 -2.346 1.00 95.62 208 VAL A N 1
ATOM 1598 C CA . VAL A 1 208 ? -5.635 4.017 -1.380 1.00 95.62 208 VAL A CA 1
ATOM 1599 C C . VAL A 1 208 ? -4.315 4.612 -0.888 1.00 95.62 208 VAL A C 1
ATOM 1601 O O . VAL A 1 208 ? -3.550 3.973 -0.160 1.00 95.62 208 VAL A O 1
ATOM 1604 N N . GLU A 1 209 ? -4.070 5.867 -1.246 1.00 94.62 209 GLU A N 1
ATOM 1605 C CA . GLU A 1 209 ? -2.947 6.679 -0.797 1.00 94.62 209 GLU A CA 1
ATOM 1606 C C . GLU A 1 209 ? -3.444 7.944 -0.085 1.00 94.62 209 GLU A C 1
ATOM 1608 O O . GLU A 1 209 ? -4.622 8.100 0.225 1.00 94.62 209 GLU A O 1
ATOM 1613 N N . LEU A 1 210 ? -2.525 8.844 0.267 1.00 95.56 210 LEU A N 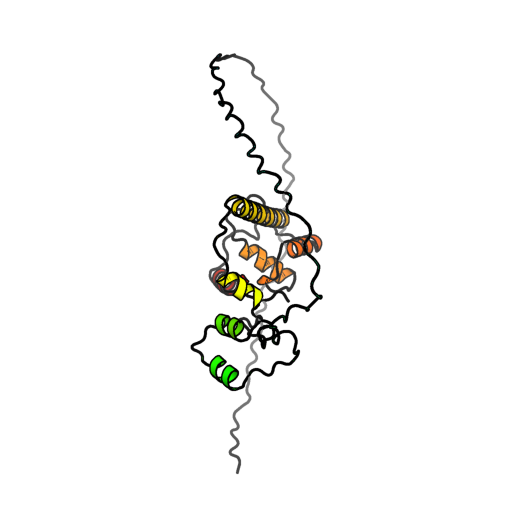1
ATOM 1614 C CA . LEU A 1 210 ? -2.870 10.083 0.961 1.00 95.56 210 LEU A CA 1
ATOM 1615 C C . LEU A 1 210 ? -3.935 10.945 0.234 1.00 95.56 210 LEU A C 1
ATOM 1617 O O . LEU A 1 210 ? -4.809 11.464 0.930 1.00 95.56 210 LEU A O 1
ATOM 1621 N N . PRO A 1 211 ? -3.922 11.093 -1.109 1.00 96.69 211 PRO A N 1
ATOM 1622 C CA . PRO A 1 211 ? -4.939 11.869 -1.822 1.00 96.69 211 PRO A CA 1
ATOM 1623 C C . PRO A 1 211 ? -6.362 11.335 -1.623 1.00 96.69 211 PRO A C 1
ATOM 1625 O O . PRO A 1 211 ? -7.290 12.118 -1.433 1.00 96.69 211 PRO A O 1
ATOM 1628 N N . GLU A 1 212 ? -6.538 10.015 -1.597 1.00 96.75 212 GLU A N 1
ATOM 1629 C CA . GLU A 1 212 ? -7.840 9.377 -1.402 1.00 96.75 212 GLU A CA 1
ATOM 1630 C C . GLU A 1 212 ? -8.358 9.609 0.022 1.00 96.75 212 GLU A C 1
ATOM 1632 O O . GLU A 1 212 ? -9.546 9.848 0.218 1.00 96.75 212 GLU A O 1
ATOM 1637 N N . PHE A 1 213 ? -7.475 9.638 1.027 1.00 96.38 213 PHE A N 1
ATOM 1638 C CA . PHE A 1 213 ? -7.857 10.046 2.385 1.00 96.38 213 PHE A CA 1
ATOM 1639 C C . PHE A 1 213 ? -8.351 11.500 2.429 1.00 96.38 213 PHE A C 1
ATOM 1641 O O . PHE A 1 213 ? -9.311 11.811 3.138 1.00 96.38 213 PHE A O 1
ATOM 1648 N N . GLU A 1 214 ? -7.722 12.406 1.677 1.00 96.38 214 GLU A N 1
ATOM 1649 C CA . GLU A 1 214 ? -8.198 13.786 1.581 1.00 96.38 214 GLU A CA 1
ATOM 1650 C C . GLU A 1 214 ? -9.539 13.878 0.859 1.00 96.38 214 GLU A C 1
ATOM 1652 O O . GLU A 1 214 ? -10.400 14.647 1.282 1.00 96.38 214 GLU A O 1
ATOM 1657 N N . GLU A 1 215 ? -9.742 13.111 -0.212 1.00 96.75 215 GLU A N 1
ATOM 1658 C CA . GLU A 1 215 ? -11.022 13.064 -0.915 1.00 96.75 215 GLU A CA 1
ATOM 1659 C C . GLU A 1 215 ? -12.131 12.514 -0.014 1.00 96.75 215 GLU A C 1
ATOM 1661 O O . GLU A 1 215 ? -13.203 13.113 0.076 1.00 96.75 215 GLU A O 1
ATOM 1666 N N . TRP A 1 216 ? -11.857 11.430 0.709 1.00 96.50 216 TRP A N 1
ATOM 1667 C CA . TRP A 1 216 ? -12.757 10.864 1.711 1.00 96.50 216 TRP A CA 1
ATOM 1668 C C . TRP A 1 216 ? -13.164 11.920 2.748 1.00 96.50 216 TRP A C 1
ATOM 1670 O O . TRP A 1 216 ? -14.350 12.138 3.001 1.00 96.50 216 TRP A O 1
ATOM 1680 N N . TYR A 1 217 ? -12.197 12.684 3.257 1.00 95.31 217 TYR A N 1
ATOM 1681 C CA . TYR A 1 217 ? -12.465 13.788 4.175 1.00 95.31 217 TYR A CA 1
ATOM 1682 C C . TYR A 1 217 ? -13.295 14.914 3.529 1.00 95.31 217 TYR A C 1
ATOM 1684 O O . TYR A 1 217 ? -14.227 15.437 4.145 1.00 95.31 217 TYR A O 1
ATOM 1692 N N . ARG A 1 218 ? -12.997 15.284 2.274 1.00 96.38 218 ARG A N 1
ATOM 1693 C CA . ARG A 1 218 ? -13.730 16.316 1.511 1.00 96.38 218 ARG A CA 1
ATOM 1694 C C . ARG A 1 218 ? -15.172 15.912 1.212 1.00 96.38 218 ARG A C 1
ATOM 1696 O O . ARG A 1 218 ? -16.044 16.775 1.234 1.00 96.38 218 ARG A O 1
ATOM 1703 N N . ARG A 1 219 ? -15.441 14.622 0.983 1.00 95.94 219 ARG A N 1
ATOM 1704 C CA . ARG A 1 219 ? -16.800 14.072 0.818 1.00 95.94 219 ARG A CA 1
ATOM 1705 C C . ARG A 1 219 ? -17.626 14.124 2.111 1.00 95.94 219 ARG A C 1
ATOM 1707 O O . ARG A 1 219 ? -18.817 13.834 2.084 1.00 95.94 219 ARG A O 1
ATOM 1714 N N . GLY A 1 220 ? -17.021 14.533 3.227 1.00 94.69 220 GLY A N 1
ATOM 1715 C CA . GLY A 1 220 ? -17.707 14.734 4.499 1.00 94.69 220 GLY A CA 1
ATOM 1716 C C . GLY A 1 220 ? -17.833 13.463 5.331 1.00 94.69 220 GLY A C 1
ATOM 1717 O O . GLY A 1 220 ? -18.543 13.480 6.337 1.00 94.69 220 GLY A O 1
ATOM 1718 N N . PHE A 1 221 ? -17.138 12.385 4.958 1.00 93.38 221 PHE A N 1
ATOM 1719 C CA . PHE A 1 221 ? -17.052 11.211 5.810 1.00 93.38 221 PHE A CA 1
ATOM 1720 C C . PHE A 1 221 ? -16.330 11.574 7.114 1.00 93.38 221 PHE A C 1
ATOM 1722 O O . PHE A 1 221 ? -15.331 12.298 7.135 1.00 93.38 221 PHE A O 1
ATOM 1729 N N . ARG A 1 222 ? -16.889 11.116 8.234 1.00 86.94 222 ARG A N 1
ATOM 1730 C CA . ARG A 1 222 ? -16.364 11.346 9.579 1.00 86.94 222 ARG A CA 1
ATOM 1731 C C . ARG A 1 222 ? -16.391 10.032 10.330 1.00 86.94 222 ARG A C 1
ATOM 1733 O O . ARG A 1 222 ? -17.399 9.334 10.304 1.00 86.94 222 ARG A O 1
ATOM 1740 N N . LEU A 1 223 ? -15.305 9.735 11.031 1.00 83.56 223 LEU A N 1
ATOM 1741 C CA . LEU A 1 223 ? -15.319 8.691 12.044 1.00 83.56 223 LEU A CA 1
ATOM 1742 C C . LEU A 1 223 ? -16.059 9.210 13.268 1.00 83.56 223 LEU A C 1
ATOM 1744 O O . LEU A 1 223 ? -15.719 10.280 13.782 1.00 83.56 223 LEU A O 1
ATOM 1748 N N . GLN A 1 224 ? -17.035 8.451 13.762 1.00 78.62 224 GLN A N 1
ATOM 1749 C CA . GLN A 1 224 ? -17.585 8.773 15.067 1.00 78.62 224 GLN A CA 1
ATOM 1750 C C . GLN A 1 224 ? -16.545 8.446 16.151 1.00 78.62 224 GLN A C 1
ATOM 1752 O O . GLN A 1 224 ? -15.910 7.384 16.107 1.00 78.62 224 GLN A O 1
ATOM 1757 N N . PRO A 1 225 ? -16.342 9.336 17.137 1.00 68.06 225 PRO A N 1
ATOM 1758 C CA . PRO A 1 225 ? -15.467 9.051 18.264 1.00 68.06 225 PRO A CA 1
ATOM 1759 C C . PRO A 1 225 ? -16.016 7.833 19.017 1.00 68.06 225 PRO A C 1
ATOM 1761 O O . PRO A 1 225 ? -17.111 7.879 19.568 1.00 68.06 225 PRO A O 1
ATOM 1764 N N . GLY A 1 226 ? -15.270 6.727 18.994 1.00 68.00 226 GLY A N 1
ATOM 1765 C CA . GLY A 1 226 ? -15.681 5.452 19.590 1.00 68.00 226 GLY A CA 1
ATOM 1766 C C . GLY A 1 226 ? -16.084 4.362 18.596 1.00 68.00 226 GLY A C 1
ATOM 1767 O O . GLY A 1 226 ? -15.968 3.194 18.937 1.00 68.00 226 GLY A O 1
ATOM 1768 N N . GLU A 1 227 ? -16.453 4.696 17.353 1.00 68.25 227 GLU A N 1
ATOM 1769 C CA . GLU A 1 227 ? -16.772 3.684 16.321 1.00 68.25 227 GLU A CA 1
ATOM 1770 C C . GLU A 1 227 ? -15.536 2.870 15.923 1.00 68.25 227 GLU A C 1
ATOM 1772 O O . GLU A 1 227 ? -15.633 1.729 15.483 1.00 68.25 227 GLU A O 1
ATOM 1777 N N . LEU A 1 228 ? -14.355 3.453 16.127 1.00 63.84 228 LEU A N 1
ATOM 1778 C CA . LEU A 1 228 ? -13.088 2.803 15.835 1.00 63.84 228 LEU A CA 1
ATOM 1779 C C . LEU A 1 228 ? -12.445 2.077 17.027 1.00 63.84 228 LEU A C 1
ATOM 1781 O O . LEU A 1 228 ? -11.311 1.619 16.927 1.00 63.84 228 LEU A O 1
ATOM 1785 N N . ILE A 1 229 ? -13.146 1.978 18.154 1.00 54.12 229 ILE A N 1
ATOM 1786 C CA . ILE A 1 229 ? -12.749 1.197 19.330 1.00 54.12 229 ILE A CA 1
ATOM 1787 C C . ILE A 1 229 ? -13.527 -0.124 19.189 1.00 54.12 229 ILE A C 1
ATOM 1789 O O . ILE A 1 229 ? -14.743 -0.099 19.097 1.00 54.12 229 ILE A O 1
ATOM 1793 N N . GLU A 1 230 ? -12.961 -1.320 19.049 1.00 61.06 230 GLU A N 1
ATOM 1794 C CA . GLU A 1 230 ? -11.856 -1.920 19.778 1.00 61.06 230 GLU A CA 1
ATOM 1795 C C . GLU A 1 230 ? -11.465 -3.173 18.979 1.00 61.06 230 GLU A C 1
ATOM 1797 O O . GLU A 1 230 ? -12.231 -4.125 18.946 1.00 61.06 230 GLU A O 1
ATOM 1802 N N . ARG A 1 231 ? -10.297 -3.197 18.324 1.00 70.06 231 ARG A N 1
ATOM 1803 C CA . ARG A 1 231 ? -9.726 -4.398 17.673 1.00 70.06 231 ARG A CA 1
ATOM 1804 C C . ARG A 1 231 ? -10.604 -5.038 16.562 1.00 70.06 231 ARG A C 1
ATOM 1806 O O . ARG A 1 231 ? -11.607 -5.668 16.871 1.00 70.06 231 ARG A O 1
ATOM 1813 N N . PRO A 1 232 ? -10.160 -5.055 15.287 1.00 80.44 232 PRO A N 1
ATOM 1814 C CA . PRO A 1 232 ? -10.886 -5.780 14.238 1.00 80.44 232 PRO A CA 1
ATOM 1815 C C . PRO A 1 232 ? -11.156 -7.225 14.668 1.00 80.44 232 PRO A C 1
ATOM 1817 O O . PRO A 1 232 ? -10.289 -7.859 15.297 1.00 80.44 232 PRO A O 1
ATOM 1820 N N . SER A 1 233 ? -12.348 -7.725 14.341 1.00 87.62 233 SER A N 1
ATOM 1821 C CA . SER A 1 233 ? -12.739 -9.111 14.597 1.00 87.62 233 SER A CA 1
ATOM 1822 C C . SER A 1 233 ? -11.736 -10.072 13.951 1.00 87.62 233 SER A C 1
ATOM 1824 O O . SER A 1 233 ? -10.986 -9.710 13.041 1.00 87.62 233 SER A O 1
ATOM 1826 N N . LYS A 1 234 ? -11.682 -11.326 14.414 1.00 88.31 234 LYS A N 1
ATOM 1827 C CA . LYS A 1 234 ? -10.735 -12.309 13.857 1.00 88.31 234 LYS A CA 1
ATOM 1828 C C . LYS A 1 234 ? -10.923 -12.491 12.344 1.00 88.31 234 LYS A C 1
ATOM 1830 O O . LYS A 1 234 ? -9.940 -12.646 11.628 1.00 88.31 234 LYS A O 1
ATOM 1835 N N . GLU A 1 235 ? -12.163 -12.429 11.869 1.00 88.31 235 GLU A N 1
ATOM 1836 C CA . GLU A 1 235 ? -12.501 -12.527 10.447 1.00 88.31 235 GLU A CA 1
ATOM 1837 C C . GLU A 1 235 ? -12.034 -11.300 9.660 1.00 88.31 235 GLU A C 1
ATOM 1839 O O . GLU A 1 235 ? -11.422 -11.444 8.604 1.00 88.31 235 GLU A O 1
ATOM 1844 N N . GLU A 1 236 ? -12.235 -10.094 10.197 1.00 87.75 236 GLU A N 1
ATOM 1845 C CA . GLU A 1 236 ? -11.733 -8.864 9.577 1.00 87.75 236 GLU A CA 1
ATOM 1846 C C . GLU A 1 236 ? -10.209 -8.834 9.527 1.00 87.75 236 GLU A C 1
ATOM 1848 O O . GLU A 1 236 ? -9.647 -8.420 8.519 1.00 87.75 236 GLU A O 1
ATOM 1853 N N . ARG A 1 237 ? -9.528 -9.320 10.570 1.00 88.88 237 ARG A N 1
ATOM 1854 C CA . ARG A 1 237 ? -8.065 -9.460 10.562 1.00 88.88 237 ARG A CA 1
ATOM 1855 C C . ARG A 1 237 ? -7.601 -10.398 9.462 1.00 88.88 237 ARG A C 1
ATOM 1857 O O . ARG A 1 237 ? -6.736 -10.016 8.691 1.00 88.88 237 ARG A O 1
ATOM 1864 N N . LEU A 1 238 ? -8.208 -11.580 9.349 1.00 89.50 238 LEU A N 1
ATOM 1865 C CA . LEU A 1 238 ? -7.870 -12.534 8.290 1.00 89.50 238 LEU A CA 1
ATOM 1866 C C . LEU A 1 238 ? -8.124 -11.942 6.901 1.00 89.50 238 LEU A C 1
ATOM 1868 O O . LEU A 1 238 ? -7.302 -12.093 6.001 1.00 89.50 238 LEU A O 1
ATOM 1872 N N . ARG A 1 239 ? -9.234 -11.219 6.725 1.00 88.62 239 ARG A N 1
ATOM 1873 C CA . ARG A 1 239 ? -9.519 -10.498 5.482 1.00 88.62 239 ARG A CA 1
ATOM 1874 C C . ARG A 1 239 ? -8.455 -9.435 5.195 1.00 88.62 239 ARG A C 1
ATOM 1876 O O . ARG A 1 239 ? -7.983 -9.357 4.064 1.00 88.62 239 ARG A O 1
ATOM 1883 N N . LEU A 1 240 ? -8.083 -8.627 6.187 1.00 90.69 240 LEU A N 1
ATOM 1884 C CA . LEU A 1 240 ? -7.037 -7.612 6.051 1.00 90.69 240 LEU A CA 1
ATOM 1885 C C . LEU A 1 240 ? -5.687 -8.249 5.727 1.00 90.69 240 LEU A C 1
ATOM 1887 O O . LEU A 1 240 ? -4.999 -7.755 4.843 1.00 90.69 240 LEU A O 1
ATOM 1891 N N . ASP A 1 241 ? -5.336 -9.369 6.353 1.00 89.38 241 ASP A N 1
ATOM 1892 C CA . ASP A 1 241 ? -4.108 -10.109 6.060 1.00 89.38 241 ASP A CA 1
ATOM 1893 C C . ASP A 1 241 ? -4.078 -10.571 4.597 1.00 89.38 241 ASP A C 1
ATOM 1895 O O . ASP A 1 241 ? -3.073 -10.390 3.907 1.00 89.38 241 ASP A O 1
ATOM 1899 N N . VAL A 1 242 ? -5.196 -11.088 4.078 1.00 89.06 242 VAL A N 1
ATOM 1900 C CA . VAL A 1 242 ? -5.332 -11.469 2.662 1.00 89.06 242 VAL A CA 1
ATOM 1901 C C . VAL A 1 242 ? -5.252 -10.246 1.737 1.00 89.06 242 VAL A C 1
ATOM 1903 O O . VAL A 1 242 ? -4.605 -10.297 0.689 1.00 89.06 242 VAL A O 1
ATOM 1906 N N . LEU A 1 243 ? -5.864 -9.120 2.116 1.00 88.88 243 LEU A N 1
ATOM 1907 C CA . LEU A 1 243 ? -5.805 -7.877 1.340 1.00 88.88 243 LEU A CA 1
ATOM 1908 C C . LEU A 1 243 ? -4.394 -7.280 1.310 1.00 88.88 243 LEU A C 1
ATOM 1910 O O . LEU A 1 243 ? -3.953 -6.844 0.244 1.00 88.88 243 LEU A O 1
ATOM 1914 N N . MET A 1 244 ? -3.687 -7.291 2.441 1.00 88.88 244 MET A N 1
ATOM 1915 C CA . MET A 1 244 ? -2.314 -6.806 2.578 1.00 88.88 244 MET A CA 1
ATOM 1916 C C . MET A 1 244 ? -1.315 -7.709 1.855 1.00 88.88 244 MET A C 1
ATOM 1918 O O . MET A 1 244 ? -0.348 -7.217 1.264 1.00 88.88 244 MET A O 1
ATOM 1922 N N . THR A 1 245 ? -1.547 -9.023 1.863 1.00 87.06 245 THR A N 1
ATOM 1923 C CA . THR A 1 245 ? -0.684 -9.986 1.178 1.00 87.06 245 THR A CA 1
ATOM 1924 C C . THR A 1 245 ? -0.667 -9.678 -0.318 1.00 87.06 245 THR A C 1
ATOM 1926 O O . THR A 1 245 ? -1.693 -9.681 -0.990 1.00 87.06 245 THR A O 1
ATOM 1929 N N . GLY A 1 246 ? 0.513 -9.347 -0.846 1.00 82.19 246 GLY A N 1
ATOM 1930 C CA . GLY A 1 246 ? 0.689 -9.003 -2.260 1.00 82.19 246 GLY A CA 1
ATOM 1931 C C . GLY A 1 246 ? 0.204 -7.606 -2.665 1.00 82.19 246 GLY A C 1
ATOM 1932 O O . GLY A 1 246 ? 0.380 -7.237 -3.824 1.00 82.19 246 GLY A O 1
ATOM 1933 N N . CYS A 1 247 ? -0.324 -6.796 -1.738 1.00 89.88 247 CYS A N 1
ATOM 1934 C CA . CYS A 1 247 ? -0.807 -5.430 -1.990 1.00 89.88 247 CYS A CA 1
ATOM 1935 C C . CYS A 1 247 ? 0.223 -4.575 -2.749 1.00 89.88 247 CYS A C 1
ATOM 1937 O O . CYS A 1 247 ? -0.098 -3.945 -3.752 1.00 89.88 247 CYS A O 1
ATOM 1939 N N . VAL A 1 248 ? 1.490 -4.636 -2.329 1.00 89.19 248 VAL A N 1
ATOM 1940 C CA . VAL A 1 248 ? 2.606 -3.872 -2.917 1.00 89.19 248 VAL A CA 1
ATOM 1941 C C . VAL A 1 248 ? 2.895 -4.262 -4.374 1.00 89.19 248 VAL A C 1
ATOM 1943 O O . VAL A 1 248 ? 3.504 -3.492 -5.114 1.00 89.19 248 VAL A O 1
ATOM 1946 N N . PHE A 1 249 ? 2.481 -5.456 -4.804 1.00 92.12 249 PHE A N 1
ATOM 1947 C CA . PHE A 1 249 ? 2.732 -5.966 -6.153 1.00 92.12 249 PHE A CA 1
ATOM 1948 C C . PHE A 1 249 ? 1.558 -5.770 -7.102 1.00 92.12 249 PHE A C 1
ATOM 1950 O O . PHE A 1 249 ? 1.705 -6.041 -8.293 1.00 92.12 249 PHE A O 1
ATOM 1957 N N . ARG A 1 250 ? 0.404 -5.312 -6.616 1.00 92.38 250 ARG A N 1
ATOM 1958 C CA . ARG A 1 250 ? -0.765 -5.060 -7.458 1.00 92.38 250 ARG A CA 1
ATOM 1959 C C . ARG A 1 250 ? -0.569 -3.770 -8.250 1.00 92.38 250 ARG A C 1
ATOM 1961 O O . ARG A 1 250 ? 0.042 -2.814 -7.777 1.00 92.38 250 ARG A O 1
ATOM 1968 N N . SER A 1 251 ? -1.048 -3.749 -9.488 1.00 91.50 251 SER A N 1
ATOM 1969 C CA . SER A 1 251 ? -1.068 -2.525 -10.283 1.00 91.50 251 SER A CA 1
ATOM 1970 C C . SER A 1 251 ? -2.136 -1.581 -9.743 1.00 91.50 251 SER A C 1
ATOM 1972 O O . SER A 1 251 ? -3.266 -2.009 -9.485 1.00 91.50 251 SER A O 1
ATOM 1974 N N . LYS A 1 252 ? -1.792 -0.298 -9.638 1.00 89.31 252 LYS A N 1
ATOM 1975 C CA . LYS A 1 252 ? -2.790 0.764 -9.518 1.00 89.31 252 LYS A CA 1
ATOM 1976 C C . LYS A 1 252 ? -3.580 0.807 -10.828 1.00 89.31 252 LYS A C 1
ATOM 1978 O O . LYS A 1 252 ? -2.966 0.696 -11.893 1.00 89.31 252 LYS A O 1
ATOM 1983 N N . VAL A 1 253 ? -4.906 0.792 -10.717 1.00 75.62 253 VAL A N 1
ATOM 1984 C CA . VAL A 1 253 ? -5.826 0.835 -11.865 1.00 75.62 253 VAL A CA 1
ATOM 1985 C C . VAL A 1 253 ? -5.889 2.255 -12.400 1.00 75.62 253 VAL A C 1
ATOM 1987 O O . VAL A 1 253 ? -5.844 3.177 -11.560 1.00 75.62 253 VAL A O 1
#

Sequence (253 aa):
MPAARKRPAAVLDAPAPAAKRRAPGRPRNEPVAPARKAGARKAVATLARKAVATPTPRATTKKPARASKSAPSGETSDEAAPAWIPPKVKRSAKEKAIGFPGAVVPDALKRALDNPSFKREEKVLRLGPNGPPVRDELGYRLSYDALKKSRTRRAPRDMTKFMAMLDEDERIARRKRELMGQPDNKDMPEAVWTDRVARDLDIPFHCVELPEFEEWYRRGFRLQPGELIERPSKEERLRLDVLMTGCVFRSKV

pLDDT: mean 72.15, std 19.12, range [34.84, 96.75]